Protein AF-A0A7S1WPZ8-F1 (afdb_monomer)

pLDDT: mean 77.6, std 20.25, range [29.8, 98.19]

Radius of gyration: 27.05 Å; Cα contacts (8 Å, |Δi|>4): 694; chains: 1; bounding box: 66×46×92 Å

Sequence (368 aa):
MEVKLLRGRDGRVIFMEAPSQFVDALVAITRSPLGAVVGAIADGASLGPGQAVPGKDLCESVASLREDLFASKKADALQKPVDLESIVRGEIHADIALPPPRTQQVAHQVVGKGIKLTSQGVAWNTNAVFDVGGQHDFEVTWCAPWQNGHNHMIGIALASVDVTAANLYQHCGFYMQINGHKCVLYGQDGTSNKQSGLAAQGNLLKMKLTNATTTPVLQYAFGDGPFVTATFSSPIPAGQSYGPAILFAAANQSVTIELTSAQSKKGMQKVMSSTVRFLVTNRLQVLENSSATAIQLIAERNGESLAGLRSESVQVTASAWRRLIAGALLGRDDILDFAFPAADGDAASTAGGSETSFQLTFPEERAA

Foldseek 3Di:
DKWKFKAFLVRATFWIWAFLVVLQVLLVVCLPVVVVVLVVQVVPDPDDPPDDRFLPLSLVLSLPDDCVQHVDHSVRSDDDDDDPPVVPPDDDDPQDAFDDWDWDQWDWDDDDSWIKIFGRFAAQQTKTWTDPQPDLKFKKKKFFPLQPQWKKWKFKWFPPDDNNDGNCLCATGKTWIRGRQFTAITHVVGGDRHGQPHTADDGMKMWIWPPQQHFTWIWIDHDPGDTGTGDGPDTDDHRTRMTIMMTGRGGRGMMIMHTPGPDPPDDDPDDDDPGQIWMQGQLRRTHGDDDPVVVVVCCPPVVDDPPNIDMDMDDCDPQLVVQLSVCSSVVHSRSNCRSPPDPPDPPDDPPPDDPDPPDPDDPPDPDD

Solvent-accessible surface area (backbone atoms only — not comparable to full-atom values): 20876 Å² total; per-residue (Å²): 92,73,33,35,38,35,21,44,77,87,61,46,54,58,37,34,43,30,42,40,71,55,53,44,52,51,48,51,53,47,57,32,75,64,27,54,51,43,51,51,51,53,75,67,56,90,62,60,96,87,63,79,55,42,38,46,60,34,55,52,29,61,68,66,57,66,46,91,69,39,94,61,65,59,90,65,60,77,58,76,90,74,67,78,72,74,71,74,71,79,79,83,82,84,79,74,70,74,60,82,57,51,58,35,56,50,52,75,44,84,50,94,69,25,41,34,38,31,30,67,36,51,74,33,44,15,31,39,39,31,61,64,54,85,43,55,54,46,29,36,37,38,41,36,71,39,68,76,66,48,45,37,34,44,36,37,28,52,61,81,58,70,52,80,48,62,42,45,62,79,74,44,31,42,30,38,36,38,51,29,55,48,32,26,29,34,23,53,72,71,28,64,79,39,75,50,86,52,67,60,48,75,44,35,39,35,40,36,39,38,52,21,64,70,63,34,46,48,28,39,20,39,62,89,50,73,74,43,66,60,80,65,78,51,82,56,77,46,66,53,61,49,12,55,27,40,32,31,43,41,52,73,45,57,42,33,41,30,70,47,69,72,70,82,78,87,82,68,96,79,80,79,62,68,65,56,36,29,38,28,39,26,55,60,33,60,40,86,67,62,64,62,67,53,55,50,51,45,45,70,73,69,73,50,66,78,82,55,62,43,76,47,80,46,70,60,44,73,68,29,50,53,34,37,53,50,24,33,56,68,57,39,78,49,17,48,37,72,35,55,65,64,90,84,59,93,68,76,90,76,86,69,91,64,85,73,76,82,76,82,82,72,81,80,80,80,83,127

Structure (mmCIF, N/CA/C/O backbone):
data_AF-A0A7S1WPZ8-F1
#
_entry.id   AF-A0A7S1WPZ8-F1
#
loop_
_atom_site.group_PDB
_atom_site.id
_atom_site.type_symbol
_atom_site.label_atom_id
_atom_site.label_alt_id
_atom_site.label_comp_id
_atom_site.label_asym_id
_atom_site.label_entity_id
_atom_site.label_seq_id
_atom_site.pdbx_PDB_ins_code
_atom_site.Cartn_x
_atom_site.Cartn_y
_atom_site.Cartn_z
_atom_site.occupancy
_atom_site.B_iso_or_equiv
_atom_site.auth_seq_id
_atom_site.auth_comp_id
_atom_site.auth_asym_id
_atom_site.auth_atom_id
_atom_site.pdbx_PDB_model_num
ATOM 1 N N . MET A 1 1 ? -18.415 11.637 14.514 1.00 87.25 1 MET A N 1
ATOM 2 C CA . MET A 1 1 ? -17.462 10.585 14.097 1.00 87.25 1 MET A CA 1
ATOM 3 C C . MET A 1 1 ? -18.236 9.290 14.075 1.00 87.25 1 MET A C 1
ATOM 5 O O . MET A 1 1 ? -18.901 9.007 15.062 1.00 87.25 1 MET A O 1
ATOM 9 N N . GLU A 1 2 ? -18.198 8.553 12.970 1.00 90.12 2 GLU A N 1
ATOM 10 C CA . GLU A 1 2 ? -18.985 7.328 12.818 1.00 90.12 2 GLU A CA 1
ATOM 11 C C . GLU A 1 2 ? -18.242 6.110 13.376 1.00 90.12 2 GLU A C 1
ATOM 13 O O . GLU A 1 2 ? -17.058 5.909 13.089 1.00 90.12 2 GLU A O 1
ATOM 18 N N . VAL A 1 3 ? -18.950 5.298 14.157 1.00 92.31 3 VAL A N 1
ATOM 19 C CA . VAL A 1 3 ? -18.499 4.001 14.678 1.00 92.31 3 VAL A CA 1
ATOM 20 C C . VAL A 1 3 ? -19.562 2.951 14.381 1.00 92.31 3 VAL A C 1
ATOM 22 O O . VAL A 1 3 ? -20.725 3.287 14.154 1.00 92.31 3 VAL A O 1
ATOM 25 N N . LYS A 1 4 ? -19.172 1.679 14.379 1.00 91.81 4 LYS A N 1
ATOM 26 C CA . LYS A 1 4 ? -20.075 0.563 14.103 1.00 91.81 4 LYS A CA 1
ATOM 27 C C . LYS A 1 4 ? -20.223 -0.288 15.355 1.00 91.81 4 LYS A C 1
ATOM 29 O O . LYS A 1 4 ? -19.241 -0.796 15.879 1.00 91.81 4 LYS A O 1
ATOM 34 N N . LEU A 1 5 ? -21.441 -0.427 15.852 1.00 91.75 5 LEU A N 1
ATOM 35 C CA . LEU A 1 5 ? -21.755 -1.266 17.000 1.00 91.75 5 LEU A CA 1
ATOM 36 C C . LEU A 1 5 ? -22.120 -2.669 16.517 1.00 91.75 5 LEU A C 1
ATOM 38 O O . LEU A 1 5 ? -22.766 -2.844 15.478 1.00 91.75 5 LEU A O 1
ATOM 42 N N . LEU A 1 6 ? -21.692 -3.667 17.278 1.00 89.69 6 LEU A N 1
ATOM 43 C CA . LEU A 1 6 ? -22.077 -5.064 17.133 1.00 89.69 6 LEU A CA 1
ATOM 44 C C . LEU A 1 6 ? -22.916 -5.433 18.350 1.00 89.69 6 LEU A C 1
ATOM 46 O O . LEU A 1 6 ? -22.392 -5.484 19.462 1.00 89.69 6 LEU A O 1
ATOM 50 N N . ARG A 1 7 ? -24.213 -5.658 18.138 1.00 89.25 7 ARG A N 1
ATOM 51 C CA . ARG A 1 7 ? -25.167 -6.031 19.183 1.00 89.25 7 ARG A CA 1
ATOM 52 C C . ARG A 1 7 ? -25.480 -7.519 19.158 1.00 89.25 7 ARG A C 1
ATOM 54 O O . ARG A 1 7 ? -25.623 -8.110 18.085 1.00 89.25 7 ARG A O 1
ATOM 61 N N . GLY A 1 8 ? -25.631 -8.086 20.348 1.00 87.00 8 GLY A N 1
ATOM 62 C CA . GLY A 1 8 ? -26.162 -9.423 20.563 1.00 87.00 8 GLY A CA 1
ATOM 63 C C . GLY A 1 8 ? -27.664 -9.502 20.297 1.00 87.00 8 GLY A C 1
ATOM 64 O O . GLY A 1 8 ? -28.339 -8.505 20.023 1.00 87.00 8 GLY A O 1
ATOM 65 N N . ARG A 1 9 ? -28.211 -10.716 20.397 1.00 85.62 9 ARG A N 1
ATOM 66 C CA . ARG A 1 9 ? -29.649 -10.976 20.210 1.00 85.62 9 ARG A CA 1
ATOM 67 C C . ARG A 1 9 ? -30.517 -10.302 21.277 1.00 85.62 9 ARG A C 1
ATOM 69 O O . ARG A 1 9 ? -31.672 -9.984 21.008 1.00 85.62 9 ARG A O 1
ATOM 76 N N . ASP A 1 10 ? -29.961 -10.100 22.463 1.00 86.81 10 ASP A N 1
ATOM 77 C CA . ASP A 1 10 ? -30.565 -9.388 23.591 1.00 86.81 10 ASP A CA 1
ATOM 78 C C . ASP A 1 10 ? -30.537 -7.856 23.429 1.00 86.81 10 ASP A C 1
ATOM 80 O O . ASP A 1 10 ? -31.043 -7.135 24.286 1.00 86.81 10 ASP A O 1
ATOM 84 N N . GLY A 1 11 ? -29.958 -7.356 22.332 1.00 88.50 11 GLY A N 1
ATOM 85 C CA . GLY A 1 11 ? -29.831 -5.933 22.046 1.00 88.50 11 GLY A CA 1
ATOM 86 C C . GLY A 1 11 ? -28.652 -5.258 22.746 1.00 88.50 11 GLY A C 1
ATOM 87 O O . GLY A 1 11 ? -28.450 -4.065 22.519 1.00 88.50 11 GLY A O 1
ATOM 88 N N . ARG A 1 12 ? -27.849 -5.978 23.540 1.00 90.50 12 ARG A N 1
ATOM 89 C CA . ARG A 1 12 ? -26.665 -5.408 24.199 1.00 90.50 12 ARG A CA 1
ATOM 90 C C . ARG A 1 12 ? -25.521 -5.229 23.217 1.00 90.50 12 ARG A C 1
ATOM 92 O O . ARG A 1 12 ? -25.308 -6.077 22.349 1.00 90.50 12 ARG A O 1
ATOM 99 N N . VAL A 1 13 ? -24.780 -4.132 23.334 1.00 91.25 13 VAL A N 1
ATOM 100 C CA . VAL A 1 13 ? -23.550 -3.921 22.569 1.00 91.25 13 VAL A CA 1
ATOM 101 C C . VAL A 1 13 ? -22.499 -4.890 23.090 1.00 91.25 13 VAL A C 1
ATOM 103 O O . VAL A 1 13 ? -22.195 -4.908 24.274 1.00 91.25 13 VAL A O 1
ATOM 106 N N . ILE A 1 14 ? -21.921 -5.693 22.205 1.00 88.88 14 ILE A N 1
ATOM 107 C CA . ILE A 1 14 ? -20.814 -6.592 22.539 1.00 88.88 14 ILE A CA 1
ATOM 108 C C . ILE A 1 14 ? -19.486 -5.883 22.255 1.00 88.88 14 ILE A C 1
ATOM 110 O O . ILE A 1 14 ? -18.587 -5.860 23.095 1.00 88.88 14 ILE A O 1
ATOM 114 N N . PHE A 1 15 ? -19.385 -5.255 21.077 1.00 89.56 15 PHE A N 1
ATOM 115 C CA . PHE A 1 15 ? -18.209 -4.500 20.651 1.00 89.56 15 PHE A CA 1
ATOM 116 C C . PHE A 1 15 ? -18.594 -3.262 19.850 1.00 89.56 15 PHE A C 1
ATOM 118 O O . PHE A 1 15 ? -19.629 -3.216 19.183 1.00 89.56 15 PHE A O 1
ATOM 125 N N . MET A 1 16 ? -17.694 -2.287 19.856 1.00 92.69 16 MET A N 1
ATOM 126 C CA . MET A 1 16 ? -17.717 -1.138 18.967 1.00 92.69 16 MET A CA 1
ATOM 127 C C . MET A 1 16 ? -16.479 -1.163 18.073 1.00 92.69 16 MET A C 1
ATOM 129 O O . MET A 1 16 ? -15.353 -1.095 18.547 1.00 92.69 16 MET A O 1
ATOM 133 N N . GLU A 1 17 ? -16.685 -1.230 16.768 1.00 91.06 17 GLU A N 1
ATOM 134 C CA . GLU A 1 17 ? -15.645 -1.045 15.770 1.00 91.06 17 GLU A CA 1
ATOM 135 C C . GLU A 1 17 ? -15.457 0.457 15.504 1.00 91.06 17 GLU A C 1
ATOM 137 O O . GLU A 1 17 ? -16.365 1.157 15.039 1.00 91.06 17 GLU A O 1
ATOM 142 N N . ALA A 1 18 ? -14.268 0.967 15.814 1.00 91.81 18 ALA A N 1
ATOM 143 C CA . ALA A 1 18 ? -13.960 2.389 15.817 1.00 91.81 18 ALA A CA 1
ATOM 144 C C . ALA A 1 18 ? -12.763 2.721 14.905 1.00 91.81 18 ALA A C 1
ATOM 146 O O . ALA A 1 18 ? -11.847 1.912 14.766 1.00 91.81 18 ALA A O 1
ATOM 147 N N . PRO A 1 19 ? -12.748 3.892 14.242 1.00 89.12 19 PRO A N 1
ATOM 148 C CA . PRO A 1 19 ? -11.589 4.341 13.471 1.00 89.12 19 PRO A CA 1
ATOM 149 C C . PRO A 1 19 ? -10.444 4.793 14.392 1.00 89.12 19 PRO A C 1
ATOM 151 O O . PRO A 1 19 ? -10.681 5.136 15.549 1.00 89.12 19 PRO A O 1
ATOM 154 N N . SER A 1 20 ? -9.222 4.904 13.862 1.00 84.25 20 SER A N 1
ATOM 155 C CA . SER A 1 20 ? -8.058 5.430 14.603 1.00 84.25 20 SER A CA 1
ATOM 156 C C . SER A 1 20 ? -8.313 6.782 15.276 1.00 84.25 20 SER A C 1
ATOM 158 O O . SER A 1 20 ? -7.911 6.981 16.414 1.00 84.25 20 SER A O 1
ATOM 160 N N . GLN A 1 21 ? -9.086 7.667 14.638 1.00 85.44 21 GLN A N 1
ATOM 161 C CA . GLN A 1 21 ? -9.485 8.968 15.195 1.00 85.44 21 GLN A CA 1
ATOM 162 C C . GLN A 1 21 ? -10.215 8.854 16.543 1.00 85.44 21 GLN A C 1
ATOM 164 O O . GLN A 1 21 ? -10.096 9.742 17.384 1.00 85.44 21 GLN A O 1
ATOM 169 N N . PHE A 1 22 ? -10.979 7.776 16.754 1.00 90.88 22 PHE A N 1
ATOM 170 C CA . PHE A 1 22 ? -11.635 7.522 18.035 1.00 90.88 22 PHE A CA 1
ATOM 171 C C . PHE A 1 22 ? -10.601 7.185 19.103 1.00 90.88 22 PHE A C 1
ATOM 173 O O . PHE A 1 22 ? -10.658 7.724 20.205 1.00 90.88 22 PHE A O 1
ATOM 180 N N . VAL A 1 23 ? -9.648 6.317 18.766 1.00 88.69 23 VAL A N 1
ATOM 181 C CA . VAL A 1 23 ? -8.577 5.905 19.677 1.00 88.69 23 VAL A CA 1
ATOM 182 C C . VAL A 1 23 ? -7.677 7.087 20.010 1.00 88.69 23 VAL A C 1
ATOM 184 O O . VAL A 1 23 ? -7.410 7.309 21.181 1.00 88.69 23 VAL A O 1
ATOM 187 N N . ASP A 1 24 ? -7.306 7.910 19.028 1.00 82.19 24 ASP A N 1
ATOM 188 C CA . ASP A 1 24 ? -6.551 9.146 19.255 1.00 82.19 24 ASP A CA 1
ATOM 189 C C . ASP A 1 24 ? -7.289 10.102 20.205 1.00 82.19 24 ASP A C 1
ATOM 191 O O . ASP A 1 24 ? -6.684 10.661 21.118 1.00 82.19 24 ASP A O 1
ATOM 195 N N . ALA A 1 25 ? -8.608 10.263 20.045 1.00 84.38 25 ALA A N 1
ATOM 196 C CA . ALA A 1 25 ? -9.410 11.080 20.954 1.00 84.38 25 ALA A CA 1
ATOM 197 C C . ALA A 1 25 ? -9.455 10.489 22.374 1.00 84.38 25 ALA A C 1
ATOM 199 O O . ALA A 1 25 ? -9.323 11.226 23.351 1.00 84.38 25 ALA A O 1
ATOM 200 N N . LEU A 1 26 ? -9.599 9.167 22.497 1.00 85.38 26 LEU A N 1
ATOM 201 C CA . LEU A 1 26 ? -9.582 8.469 23.780 1.00 85.38 26 LEU A CA 1
ATOM 202 C C . LEU A 1 26 ? -8.220 8.624 24.474 1.00 85.38 26 LEU A C 1
ATOM 204 O O . LEU A 1 26 ? -8.163 9.004 25.641 1.00 85.38 26 LEU A O 1
ATOM 208 N N . VAL A 1 27 ? -7.135 8.429 23.722 1.00 81.25 27 VAL A N 1
ATOM 209 C CA . VAL A 1 27 ? -5.751 8.647 24.149 1.00 81.25 27 VAL A CA 1
ATOM 210 C C . VAL A 1 27 ? -5.567 10.087 24.626 1.00 81.25 27 VAL A C 1
ATOM 212 O O . VAL A 1 27 ? -5.073 10.304 25.730 1.00 81.25 27 VAL A O 1
ATOM 215 N N . ALA A 1 28 ? -6.008 11.080 23.853 1.00 78.88 28 ALA A N 1
ATOM 216 C CA . ALA A 1 28 ? -5.917 12.489 24.228 1.00 78.88 28 ALA A CA 1
ATOM 217 C C . ALA A 1 28 ? -6.673 12.798 25.532 1.00 78.88 28 ALA A C 1
ATOM 219 O O . ALA A 1 28 ? -6.163 13.529 26.380 1.00 78.88 28 ALA A O 1
ATOM 220 N N . ILE A 1 29 ? -7.852 12.201 25.737 1.00 76.94 29 ILE A N 1
ATOM 221 C CA . ILE A 1 29 ? -8.612 12.337 26.988 1.00 76.94 29 ILE A CA 1
ATOM 222 C C . ILE A 1 29 ? -7.856 11.694 28.157 1.00 76.94 29 ILE A C 1
ATOM 224 O O . ILE A 1 29 ? -7.752 12.309 29.216 1.00 76.94 29 ILE A O 1
ATOM 228 N N . THR A 1 30 ? -7.273 10.507 27.970 1.00 70.56 30 THR A N 1
ATOM 229 C CA . THR A 1 30 ? -6.441 9.856 29.001 1.00 70.56 30 THR A CA 1
ATOM 230 C C . THR A 1 30 ? -5.111 10.573 29.258 1.00 70.56 30 THR A C 1
ATOM 232 O O . THR A 1 30 ? -4.530 10.407 30.322 1.00 70.56 30 THR A O 1
ATOM 235 N N . ARG A 1 31 ? -4.637 11.405 28.323 1.00 67.56 31 ARG A N 1
ATOM 236 C CA . ARG A 1 31 ? -3.442 12.256 28.485 1.00 67.56 31 ARG A CA 1
ATOM 237 C C . ARG A 1 31 ? -3.738 13.618 29.106 1.00 67.56 31 ARG A C 1
ATOM 239 O O . ARG A 1 31 ? -2.823 14.305 29.547 1.00 67.56 31 ARG A O 1
ATOM 246 N N . SER A 1 32 ? -5.001 14.035 29.116 1.00 68.19 32 SER A N 1
ATOM 247 C CA . SER A 1 32 ? -5.447 15.264 29.774 1.00 68.19 32 SER A CA 1
ATOM 248 C C . SER A 1 32 ? -5.134 15.208 31.279 1.00 68.19 32 SER A C 1
ATOM 250 O O . SER A 1 32 ? -5.068 14.108 31.832 1.00 68.19 32 SER A O 1
ATOM 252 N N . PRO A 1 33 ? -5.015 16.347 31.993 1.00 64.19 33 PRO A N 1
ATOM 253 C CA . PRO A 1 33 ? -4.866 16.376 33.454 1.00 64.19 33 PRO A CA 1
ATOM 254 C C . PRO A 1 33 ? -5.838 15.457 34.212 1.00 64.19 33 PRO A C 1
ATOM 256 O O . PRO A 1 33 ? -5.500 14.940 35.271 1.00 64.19 33 PRO A O 1
ATOM 259 N N . LEU A 1 34 ? -7.019 15.191 33.643 1.00 62.78 34 LEU A N 1
ATOM 260 C CA . LEU A 1 34 ? -7.977 14.223 34.172 1.00 62.78 34 LEU A CA 1
ATOM 261 C C . LEU A 1 34 ? -7.417 12.791 34.234 1.00 62.78 34 LEU A C 1
ATOM 263 O O . LEU A 1 34 ? -7.607 12.113 35.236 1.00 62.78 34 LEU A O 1
ATOM 267 N N . GLY A 1 35 ? -6.705 12.328 33.207 1.00 59.78 35 GLY A N 1
ATOM 268 C CA . GLY A 1 35 ? -6.083 11.005 33.215 1.00 59.78 35 GLY A CA 1
ATOM 269 C C . GLY A 1 35 ? -4.911 10.904 34.189 1.00 59.78 35 GLY A C 1
ATOM 270 O O . GLY A 1 35 ? -4.748 9.871 34.831 1.00 59.78 35 GLY A O 1
ATOM 271 N N . ALA A 1 36 ? -4.175 12.000 34.407 1.00 62.47 36 ALA A N 1
ATOM 272 C CA . ALA A 1 36 ? -3.171 12.073 35.470 1.00 62.47 36 ALA A CA 1
ATOM 273 C C . ALA A 1 36 ? -3.807 11.967 36.869 1.00 62.47 36 ALA A C 1
ATOM 275 O O . ALA A 1 36 ? -3.267 11.286 37.737 1.00 62.47 36 ALA A O 1
ATOM 276 N N . VAL A 1 37 ? -4.977 12.583 37.081 1.00 61.59 37 VAL A N 1
ATOM 277 C CA . VAL A 1 37 ? -5.753 12.443 38.326 1.00 61.59 37 VAL A CA 1
ATOM 278 C C . VAL A 1 37 ? -6.258 11.010 38.502 1.00 61.59 37 VAL A C 1
ATOM 280 O O . VAL A 1 37 ? -6.131 10.451 39.585 1.00 61.59 37 VAL A O 1
ATOM 283 N N . VAL A 1 38 ? -6.770 10.381 37.444 1.00 63.94 38 VAL A N 1
ATOM 284 C CA . VAL A 1 38 ? -7.245 8.986 37.482 1.00 63.94 38 VAL A CA 1
ATOM 285 C C . VAL A 1 38 ? -6.096 8.012 37.742 1.00 63.94 38 VAL A C 1
ATOM 287 O O . VAL A 1 38 ? -6.240 7.117 38.569 1.00 63.94 38 VAL A O 1
ATOM 290 N N . GLY A 1 39 ? -4.936 8.219 37.114 1.00 60.28 39 GLY A N 1
ATOM 291 C CA . GLY A 1 39 ? -3.719 7.450 37.381 1.00 60.28 39 GLY A CA 1
ATOM 292 C C . GLY A 1 39 ? -3.212 7.633 38.814 1.00 60.28 39 GLY A C 1
ATOM 293 O O . GLY A 1 39 ? -2.898 6.660 39.487 1.00 60.28 39 GLY A O 1
ATOM 294 N N . ALA A 1 40 ? -3.225 8.860 39.338 1.00 60.25 40 ALA A N 1
ATOM 295 C CA . ALA A 1 40 ? -2.844 9.119 40.726 1.00 60.25 40 ALA A CA 1
ATOM 296 C C . ALA A 1 40 ? -3.814 8.480 41.740 1.00 60.25 40 ALA A C 1
ATOM 298 O O . ALA A 1 40 ? -3.378 7.979 42.776 1.00 60.25 40 ALA A O 1
ATOM 299 N N . ILE A 1 41 ? -5.120 8.463 41.443 1.00 62.09 41 ILE A N 1
ATOM 300 C CA . ILE A 1 41 ? -6.128 7.755 42.249 1.00 62.09 41 ILE A CA 1
ATOM 301 C C . ILE A 1 41 ? -5.892 6.240 42.183 1.00 62.09 41 ILE A C 1
ATOM 303 O O . ILE A 1 41 ? -6.008 5.563 43.203 1.00 62.09 41 ILE A O 1
ATOM 307 N N . ALA A 1 42 ? -5.516 5.716 41.015 1.00 61.00 42 ALA A N 1
ATOM 308 C CA . ALA A 1 42 ? -5.192 4.308 40.825 1.00 61.00 42 ALA A CA 1
ATOM 309 C C . ALA A 1 42 ? -3.972 3.852 41.634 1.00 61.00 42 ALA A C 1
ATOM 311 O O . ALA A 1 42 ? -4.018 2.788 42.250 1.00 61.00 42 ALA A O 1
ATOM 312 N N . ASP A 1 43 ? -2.917 4.666 41.660 1.00 61.91 43 ASP A N 1
ATOM 313 C CA . ASP A 1 43 ? -1.666 4.354 42.355 1.00 61.91 43 ASP A CA 1
ATOM 314 C C . ASP A 1 43 ? -1.756 4.570 43.877 1.00 61.91 43 ASP A C 1
ATOM 316 O O . ASP A 1 43 ? -1.050 3.916 44.645 1.00 61.91 43 ASP A O 1
ATOM 320 N N . GLY A 1 44 ? -2.608 5.498 44.329 1.00 56.09 44 GLY A N 1
ATOM 321 C CA . GLY A 1 44 ? -2.741 5.872 45.741 1.00 56.09 44 GLY A CA 1
ATOM 322 C C . GLY A 1 44 ? -3.803 5.101 46.530 1.00 56.09 44 GLY A C 1
ATOM 323 O O . GLY A 1 44 ? -3.798 5.147 47.763 1.00 56.09 44 GLY A O 1
ATOM 324 N N . ALA A 1 45 ? -4.729 4.407 45.866 1.00 56.09 45 ALA A N 1
ATOM 325 C CA . ALA A 1 45 ? -5.817 3.722 46.550 1.00 56.09 45 ALA A CA 1
ATOM 326 C C . ALA A 1 45 ? -5.355 2.365 47.112 1.00 56.09 45 ALA A C 1
ATOM 328 O O . ALA A 1 45 ? -5.115 1.405 46.381 1.00 56.09 45 ALA A O 1
ATOM 329 N N . SER A 1 46 ? -5.288 2.262 48.441 1.00 50.56 46 SER A N 1
ATOM 330 C CA . SER A 1 46 ? -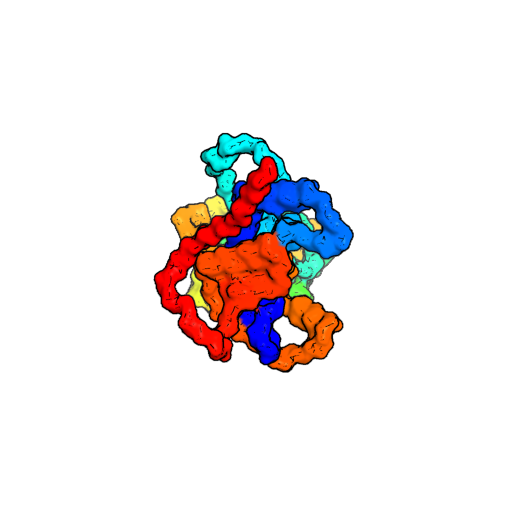5.177 0.987 49.164 1.00 50.56 46 SER A CA 1
ATOM 331 C C . SER A 1 46 ? -6.530 0.271 49.122 1.00 50.56 46 SER A C 1
ATOM 333 O O . SER A 1 46 ? -7.281 0.228 50.092 1.00 50.56 46 SER A O 1
ATOM 335 N N . LEU A 1 47 ? -6.881 -0.231 47.941 1.00 57.91 47 LEU A N 1
ATOM 336 C CA . LEU A 1 47 ? -8.119 -0.965 47.723 1.00 57.91 47 LEU A CA 1
ATOM 337 C C . LEU A 1 47 ? -8.012 -2.369 48.316 1.00 57.91 47 LEU A C 1
ATOM 339 O O . LEU A 1 47 ? -6.976 -3.032 48.227 1.00 57.91 47 LEU A O 1
ATOM 343 N N . GLY A 1 48 ? -9.108 -2.825 48.922 1.00 63.59 48 GLY A N 1
ATOM 344 C CA . GLY A 1 48 ? -9.212 -4.194 49.410 1.00 63.59 48 GLY A CA 1
ATOM 345 C C . GLY A 1 48 ? -9.105 -5.210 48.262 1.00 63.59 48 GLY A C 1
ATOM 346 O O . GLY A 1 48 ? -9.374 -4.876 47.103 1.00 63.59 48 GLY A O 1
ATOM 347 N N . PRO A 1 49 ? -8.735 -6.469 48.555 1.00 57.53 49 PRO A N 1
ATOM 348 C CA . PRO A 1 49 ? -8.661 -7.518 47.544 1.00 57.53 49 PRO A CA 1
ATOM 349 C C . PRO A 1 49 ? -10.004 -7.654 46.810 1.00 57.53 49 PRO A C 1
ATOM 351 O O . PRO A 1 49 ? -11.029 -7.944 47.422 1.00 57.53 49 PRO A O 1
ATOM 354 N N . GLY A 1 50 ? -9.985 -7.431 45.492 1.00 67.00 50 GLY A N 1
ATOM 355 C CA . GLY A 1 50 ? -11.151 -7.560 44.610 1.00 67.00 50 GLY A CA 1
ATOM 356 C C . GLY A 1 50 ? -11.846 -6.252 44.217 1.00 67.00 50 GLY A C 1
ATOM 357 O O . GLY A 1 50 ? -12.756 -6.296 43.392 1.00 67.00 50 GLY A O 1
ATOM 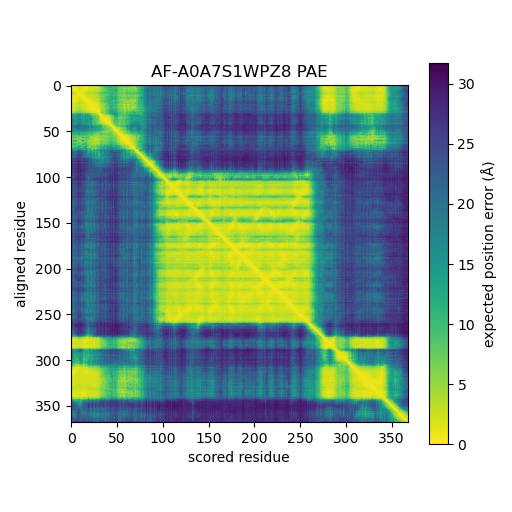358 N N . GLN A 1 51 ? -11.431 -5.092 44.736 1.00 63.31 51 GLN A N 1
ATOM 359 C CA . GLN A 1 51 ? -11.948 -3.809 44.250 1.00 63.31 51 GLN A CA 1
ATOM 360 C C . GLN A 1 51 ? -11.215 -3.367 42.977 1.00 63.31 51 GLN A C 1
ATOM 362 O O . GLN A 1 51 ? -10.002 -3.154 42.976 1.00 63.31 51 GLN A O 1
ATOM 367 N N . ALA A 1 52 ? -11.968 -3.229 41.884 1.00 63.28 52 ALA A N 1
ATOM 368 C CA . ALA A 1 52 ? -11.461 -2.675 40.637 1.00 63.28 52 ALA A CA 1
ATOM 369 C C . ALA A 1 52 ? -11.224 -1.169 40.799 1.00 63.28 52 ALA A C 1
ATOM 371 O O . ALA A 1 52 ? -12.107 -0.428 41.232 1.00 63.28 52 ALA A O 1
ATOM 372 N N . VAL A 1 53 ? -10.026 -0.721 40.436 1.00 67.50 53 VAL A N 1
ATOM 373 C CA . VAL A 1 53 ? -9.706 0.702 40.349 1.00 67.50 53 VAL A CA 1
ATOM 374 C C . VAL A 1 53 ? -10.478 1.297 39.166 1.00 67.50 53 VAL A C 1
ATOM 376 O O . VAL A 1 53 ? -10.281 0.838 38.034 1.00 67.50 53 VAL A O 1
ATOM 379 N N . PRO A 1 54 ? -11.313 2.326 39.370 1.00 66.88 54 PRO A N 1
ATOM 380 C CA . PRO A 1 54 ? -12.044 2.927 38.266 1.00 66.88 54 PRO A CA 1
ATOM 381 C C . PRO A 1 54 ? -11.097 3.552 37.229 1.00 66.88 54 PRO A C 1
ATOM 383 O O . PRO A 1 54 ? -10.129 4.221 37.579 1.00 66.88 54 PRO A O 1
ATOM 386 N N . GLY A 1 55 ? -11.358 3.319 35.940 1.00 65.75 55 GLY A N 1
ATOM 387 C CA . GLY A 1 55 ? -10.540 3.832 34.831 1.00 65.75 55 GLY A CA 1
ATOM 388 C C . GLY A 1 55 ? -9.201 3.118 34.579 1.00 65.75 55 GLY A C 1
ATOM 389 O O . GLY A 1 55 ? -8.576 3.389 33.554 1.00 65.75 55 GLY A O 1
ATOM 390 N N . LYS A 1 56 ? -8.774 2.177 35.432 1.00 73.56 56 LYS A N 1
ATOM 391 C CA . LYS A 1 56 ? -7.508 1.441 35.255 1.00 73.56 56 LYS A CA 1
ATOM 392 C C . LYS A 1 56 ? -7.466 0.644 33.950 1.00 73.56 56 LYS A C 1
ATOM 394 O O . LYS A 1 56 ? -6.524 0.805 33.182 1.00 73.56 56 LYS A O 1
ATOM 399 N N . ASP A 1 57 ? -8.514 -0.130 33.665 1.00 74.50 57 ASP A N 1
ATOM 400 C CA . ASP A 1 57 ? -8.606 -0.953 32.449 1.00 74.50 57 ASP A CA 1
ATOM 401 C C . ASP A 1 57 ? -8.499 -0.103 31.170 1.00 74.50 57 ASP A C 1
ATOM 403 O O . ASP A 1 57 ? -7.889 -0.525 30.187 1.00 74.50 57 ASP A O 1
ATOM 407 N N . LEU A 1 58 ? -9.051 1.117 31.194 1.00 76.44 58 LEU A N 1
ATOM 408 C CA . LEU A 1 58 ? -8.954 2.075 30.095 1.00 76.44 58 LEU A CA 1
ATOM 409 C C . LEU A 1 58 ? -7.510 2.565 29.915 1.00 76.44 58 LEU A C 1
ATOM 411 O O . LEU A 1 58 ? -6.969 2.495 28.811 1.00 76.44 58 LEU A O 1
ATOM 415 N N . CYS A 1 59 ? -6.885 3.046 30.991 1.00 72.88 59 CYS A N 1
ATOM 416 C CA . CYS A 1 59 ? -5.518 3.564 30.947 1.00 72.88 59 CYS A CA 1
ATOM 417 C C . CYS A 1 59 ? -4.510 2.479 30.540 1.00 72.88 59 CYS A C 1
ATOM 419 O O . CYS A 1 59 ? -3.667 2.724 29.678 1.00 72.88 59 CYS A O 1
ATOM 421 N N . GLU A 1 60 ? -4.618 1.271 31.100 1.00 76.06 60 GLU A N 1
ATOM 422 C CA . GLU A 1 60 ? -3.754 0.134 30.759 1.00 76.06 60 GLU A CA 1
ATOM 423 C C . GLU A 1 60 ? -3.955 -0.318 29.313 1.00 76.06 60 GLU A C 1
ATOM 425 O O . GLU A 1 60 ? -2.980 -0.542 28.591 1.00 76.06 60 GLU A O 1
ATOM 430 N N . SER A 1 61 ? -5.208 -0.401 28.856 1.00 75.38 61 SER A N 1
ATOM 431 C CA . SER A 1 61 ? -5.505 -0.782 27.479 1.00 75.38 61 SER A CA 1
ATOM 432 C C . SER A 1 61 ? -4.906 0.213 26.489 1.00 75.38 61 SER A C 1
ATOM 434 O O . SER A 1 61 ? -4.191 -0.205 25.579 1.00 75.38 61 SER A O 1
ATOM 436 N N . VAL A 1 62 ? -5.101 1.516 26.704 1.00 74.06 62 VAL A N 1
ATOM 437 C CA . VAL A 1 62 ? -4.516 2.565 25.860 1.00 74.06 62 VAL A CA 1
ATOM 438 C C . VAL A 1 62 ? -2.985 2.539 25.912 1.00 74.06 62 VAL A C 1
ATOM 440 O O . VAL A 1 62 ? -2.332 2.646 24.873 1.00 74.06 62 VAL A O 1
ATOM 443 N N . ALA A 1 63 ? -2.397 2.338 27.094 1.00 71.69 63 ALA A N 1
ATOM 444 C CA . ALA A 1 63 ? -0.951 2.229 27.252 1.00 71.69 63 ALA A CA 1
ATOM 445 C C . ALA A 1 63 ? -0.374 0.978 26.572 1.00 71.69 63 ALA A C 1
ATOM 447 O O . ALA A 1 63 ? 0.803 0.961 26.225 1.00 71.69 63 ALA A O 1
ATOM 448 N N . SER A 1 64 ? -1.161 -0.078 26.359 1.00 74.31 64 SER A N 1
ATOM 449 C CA . SER A 1 64 ? -0.688 -1.319 25.735 1.00 74.31 64 SER A CA 1
ATOM 450 C C . SER A 1 64 ? -0.600 -1.263 24.203 1.00 74.31 64 SER A C 1
ATOM 452 O O . SER A 1 64 ? 0.174 -2.034 23.636 1.00 74.31 64 SER A O 1
ATOM 454 N N . LEU A 1 65 ? -1.282 -0.314 23.550 1.00 71.25 65 LEU A N 1
ATOM 455 C CA . LEU A 1 65 ? -1.335 -0.194 22.087 1.00 71.25 65 LEU A CA 1
ATOM 456 C C . LEU A 1 65 ? 0.042 0.104 21.454 1.00 71.25 65 LEU A C 1
ATOM 458 O O . LEU A 1 65 ? 0.933 0.689 22.083 1.00 71.25 65 LEU A O 1
ATOM 462 N N . ARG A 1 66 ? 0.227 -0.304 20.197 1.00 67.44 66 ARG A N 1
ATOM 463 C CA . ARG A 1 66 ? 1.416 -0.059 19.376 1.00 67.44 66 ARG A CA 1
ATOM 464 C C . ARG A 1 66 ? 1.366 1.324 18.729 1.00 67.44 66 ARG A C 1
ATOM 466 O O . ARG A 1 66 ? 0.406 1.675 18.048 1.00 67.44 66 ARG A O 1
ATOM 473 N N . GLU A 1 67 ? 2.431 2.095 18.941 1.00 64.88 67 GLU A N 1
ATOM 474 C CA . GLU A 1 67 ? 2.532 3.514 18.561 1.00 64.88 67 GLU A CA 1
ATOM 475 C C . GLU A 1 67 ? 2.348 3.794 17.070 1.00 64.88 67 GLU A C 1
ATOM 477 O O . GLU A 1 67 ? 1.954 4.890 16.700 1.00 64.88 67 GLU A O 1
ATOM 482 N N . ASP A 1 68 ? 2.655 2.831 16.208 1.00 59.50 68 ASP A N 1
ATOM 483 C CA . ASP A 1 68 ? 2.604 2.967 14.754 1.00 59.50 68 ASP A CA 1
ATOM 484 C C . ASP A 1 68 ? 1.175 2.946 14.186 1.00 59.50 68 ASP A C 1
ATOM 486 O O . ASP A 1 68 ? 0.973 3.277 13.018 1.00 59.50 68 ASP A O 1
ATOM 490 N N . LEU A 1 69 ? 0.171 2.587 14.995 1.00 53.72 69 LEU A N 1
ATOM 491 C CA . LEU A 1 69 ? -1.215 2.421 14.540 1.00 53.72 69 LEU A CA 1
ATOM 492 C C . LEU A 1 69 ? -2.125 3.621 14.819 1.00 53.72 69 LEU A C 1
ATOM 494 O O . LEU A 1 69 ? -3.260 3.665 14.336 1.00 53.72 69 LEU A O 1
ATOM 498 N N . PHE A 1 70 ? -1.652 4.587 15.597 1.00 64.19 70 PHE A N 1
ATOM 499 C CA . PHE A 1 70 ? -2.394 5.786 15.965 1.00 64.19 70 PHE A CA 1
ATOM 500 C C . PHE A 1 70 ? -1.431 6.972 16.038 1.00 64.19 70 PHE A C 1
ATOM 502 O O . PHE A 1 70 ? -0.229 6.803 16.203 1.00 64.19 70 PHE A O 1
ATOM 509 N N . ALA A 1 71 ? -1.920 8.196 15.856 1.00 57.81 71 ALA A N 1
ATOM 510 C CA . ALA A 1 71 ? -1.040 9.346 15.627 1.00 57.81 71 ALA A CA 1
ATOM 511 C C . ALA A 1 71 ? -0.235 9.774 16.875 1.00 57.81 71 ALA A C 1
ATOM 513 O O . ALA A 1 71 ? 0.627 10.651 16.795 1.00 57.81 71 ALA A O 1
ATOM 514 N N . SER A 1 72 ? -0.516 9.179 18.036 1.00 55.47 72 SER A N 1
ATOM 515 C CA . SER A 1 72 ? -0.064 9.653 19.343 1.00 55.47 72 SER A CA 1
ATOM 516 C C . SER A 1 72 ? 1.015 8.733 19.950 1.00 55.47 72 SER A C 1
ATOM 518 O O . SER A 1 72 ? 0.695 7.673 20.470 1.00 55.47 72 SER A O 1
ATOM 520 N N . LYS A 1 73 ? 2.293 9.141 20.003 1.00 56.34 73 LYS A N 1
ATOM 521 C CA . LYS A 1 73 ? 3.398 8.346 20.612 1.00 56.34 73 LYS A CA 1
ATOM 522 C C . LYS A 1 73 ? 3.091 7.916 22.058 1.00 56.34 73 LYS A C 1
ATOM 524 O O . LYS A 1 73 ? 2.655 8.752 22.847 1.00 56.34 73 LYS A O 1
ATOM 529 N N . LYS A 1 74 ? 3.292 6.644 22.422 1.00 51.78 74 LYS A N 1
ATOM 530 C CA . LYS A 1 74 ? 3.016 6.026 23.743 1.00 51.78 74 LYS A CA 1
ATOM 531 C C . LYS A 1 74 ? 4.030 6.441 24.809 1.00 51.78 74 LYS A C 1
ATOM 533 O O . LYS A 1 74 ? 3.649 6.507 25.975 1.00 51.78 74 LYS A O 1
ATOM 538 N N . ALA A 1 75 ? 5.250 6.820 24.420 1.00 48.50 75 ALA A N 1
ATOM 539 C CA . ALA A 1 75 ? 6.287 7.356 25.315 1.00 48.50 75 ALA A CA 1
ATOM 540 C C . ALA A 1 75 ? 5.869 8.596 26.148 1.00 48.50 75 ALA A C 1
ATOM 542 O O . ALA A 1 75 ? 6.512 8.899 27.154 1.00 48.50 75 ALA A O 1
ATOM 543 N N . ASP A 1 76 ? 4.764 9.261 25.785 1.00 47.88 76 ASP A N 1
ATOM 544 C CA . ASP A 1 76 ? 4.230 10.446 26.474 1.00 47.88 76 ASP A CA 1
ATOM 545 C C . ASP A 1 76 ? 2.926 10.174 27.248 1.00 47.88 76 ASP A C 1
ATOM 547 O O . ASP A 1 76 ? 2.408 11.059 27.924 1.00 47.88 76 ASP A O 1
ATOM 551 N N . ALA A 1 77 ? 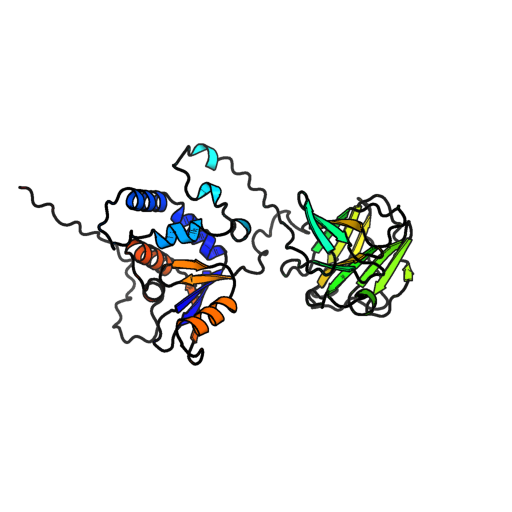2.359 8.964 27.161 1.00 45.25 77 ALA A N 1
ATOM 552 C CA . ALA A 1 77 ? 1.047 8.655 27.739 1.00 45.25 77 ALA A CA 1
ATOM 553 C C . ALA A 1 77 ? 1.046 8.584 29.279 1.00 45.25 77 ALA A C 1
ATOM 555 O O . ALA A 1 77 ? -0.020 8.636 29.885 1.00 45.25 77 ALA A O 1
ATOM 556 N N . LEU A 1 78 ? 2.225 8.457 29.898 1.00 47.12 78 LEU A N 1
ATOM 557 C CA . LEU A 1 78 ? 2.394 8.241 31.340 1.00 47.12 78 LEU A CA 1
ATOM 558 C C . LEU A 1 78 ? 3.546 9.062 31.952 1.00 47.12 78 LEU A C 1
ATOM 560 O O . LEU A 1 78 ? 4.027 8.732 33.037 1.00 47.12 78 LEU A O 1
ATOM 564 N N . GLN A 1 79 ? 4.024 10.125 31.293 1.00 41.47 79 GLN A N 1
ATOM 565 C CA . GLN A 1 79 ? 5.035 10.975 31.927 1.00 41.47 79 GLN A CA 1
ATOM 566 C C . GLN A 1 79 ? 4.416 11.774 33.080 1.00 41.47 79 GLN A C 1
ATOM 568 O O . GLN A 1 79 ? 3.424 12.485 32.913 1.00 41.47 79 GLN A O 1
ATOM 573 N N . LYS A 1 80 ? 5.042 11.680 34.261 1.00 41.06 80 LYS A N 1
ATOM 574 C CA . LYS A 1 80 ? 4.855 12.647 35.353 1.00 41.06 80 LYS A CA 1
ATOM 575 C C . LYS A 1 80 ? 5.104 14.042 34.761 1.00 41.06 80 LYS A C 1
ATOM 577 O O . LYS A 1 80 ? 6.099 14.188 34.055 1.00 41.06 80 LYS A O 1
ATOM 582 N N . PRO A 1 81 ? 4.241 15.044 34.996 1.00 35.75 81 PRO A N 1
ATOM 583 C CA . PRO A 1 81 ? 4.304 16.298 34.259 1.00 35.75 81 PRO A CA 1
ATOM 584 C C . PRO A 1 81 ? 5.649 16.986 34.503 1.00 35.75 81 PRO A C 1
ATOM 586 O O . PRO A 1 81 ? 5.935 17.427 35.616 1.00 35.75 81 PRO A O 1
ATOM 589 N N . VAL A 1 82 ? 6.467 17.068 33.454 1.00 40.47 82 VAL A N 1
ATOM 590 C CA . VAL A 1 82 ? 7.657 17.913 33.412 1.00 40.47 82 VAL A CA 1
ATOM 591 C C . VAL A 1 82 ? 7.450 18.923 32.290 1.00 40.47 82 VAL A C 1
ATOM 593 O O . VAL A 1 82 ? 7.545 18.602 31.114 1.00 40.47 82 VAL A O 1
ATOM 596 N N . ASP A 1 83 ? 7.147 20.140 32.729 1.00 41.50 83 ASP A N 1
ATOM 597 C CA . ASP A 1 83 ? 7.345 21.411 32.035 1.00 41.50 83 ASP A CA 1
ATOM 598 C C . ASP A 1 83 ? 6.529 21.697 30.747 1.00 41.50 83 ASP A C 1
ATOM 600 O O . ASP A 1 83 ? 6.757 21.150 29.663 1.00 41.50 83 ASP A O 1
ATOM 604 N N . LEU A 1 84 ? 5.590 22.647 30.883 1.00 38.91 84 LEU A N 1
ATOM 605 C CA . LEU A 1 84 ? 4.653 23.122 29.854 1.00 38.91 84 LEU A CA 1
ATOM 606 C C . LEU A 1 84 ? 5.335 23.795 28.647 1.00 38.91 84 LEU A C 1
ATOM 608 O O . LEU A 1 84 ? 4.703 23.925 27.596 1.00 38.91 84 LEU A O 1
ATOM 612 N N . GLU A 1 85 ? 6.594 24.225 28.754 1.00 41.00 85 GLU A N 1
ATOM 613 C CA . GLU A 1 85 ? 7.268 24.949 27.666 1.00 41.00 85 GLU A CA 1
ATOM 614 C C . GLU A 1 85 ? 7.629 24.068 26.458 1.00 41.00 85 GLU A C 1
ATOM 616 O O . GLU A 1 85 ? 7.738 24.563 25.331 1.00 41.00 85 GLU A O 1
ATOM 621 N N . SER A 1 86 ? 7.748 22.752 26.653 1.00 39.12 86 SER A N 1
ATOM 622 C CA . SER A 1 86 ? 8.062 21.795 25.580 1.00 39.12 86 SER A CA 1
ATOM 623 C C . SER A 1 86 ? 6.930 21.647 24.549 1.00 39.12 86 SER A C 1
ATOM 625 O O . SER A 1 86 ? 7.185 21.360 23.379 1.00 39.12 86 SER A O 1
ATOM 627 N N . ILE A 1 87 ? 5.687 21.933 24.953 1.00 40.41 87 ILE A N 1
ATOM 628 C CA . ILE A 1 87 ? 4.471 21.818 24.130 1.00 40.41 87 ILE A CA 1
ATOM 629 C C . ILE A 1 87 ? 4.346 22.984 23.131 1.00 40.41 87 ILE A C 1
ATOM 631 O O . ILE A 1 87 ? 3.733 22.847 22.073 1.00 40.41 87 ILE A O 1
ATOM 635 N N . VAL A 1 88 ? 4.956 24.137 23.423 1.00 39.53 88 VAL A N 1
ATOM 636 C CA . VAL A 1 88 ? 4.785 25.374 22.637 1.00 39.53 88 VAL A CA 1
ATOM 637 C C . VAL A 1 88 ? 5.626 25.383 21.351 1.00 39.53 88 VAL A C 1
ATOM 639 O O . VAL A 1 88 ? 5.302 26.102 20.408 1.00 39.53 88 VAL A O 1
ATOM 642 N N . ARG A 1 89 ? 6.676 24.558 21.245 1.00 39.28 89 ARG A N 1
ATOM 643 C CA . ARG A 1 89 ? 7.631 24.593 20.115 1.00 39.28 89 ARG A CA 1
ATOM 644 C C . ARG A 1 89 ? 7.292 23.649 18.955 1.00 39.28 89 ARG A C 1
ATOM 646 O O . ARG A 1 89 ? 8.193 23.205 18.257 1.00 39.28 89 ARG A O 1
ATOM 653 N N . GLY A 1 90 ? 6.012 23.339 18.757 1.00 34.56 90 GLY A N 1
ATOM 654 C CA . GLY A 1 90 ? 5.524 22.333 17.811 1.00 34.56 90 GLY A CA 1
ATOM 655 C C . GLY A 1 90 ? 6.212 22.320 16.438 1.00 34.56 90 GLY A C 1
ATOM 656 O O . GLY A 1 90 ? 5.893 23.121 15.564 1.00 34.56 90 GLY A O 1
ATOM 657 N N . GLU A 1 91 ? 7.065 21.320 16.223 1.00 30.61 91 GLU A N 1
ATOM 658 C CA . GLU A 1 91 ? 7.474 20.846 14.903 1.00 30.61 91 GLU A CA 1
ATOM 659 C C . GLU A 1 91 ? 7.087 19.369 14.792 1.00 30.61 91 GLU A C 1
ATOM 661 O O . GLU A 1 91 ? 7.716 18.482 15.367 1.00 30.61 91 GLU A O 1
ATOM 666 N N . ILE A 1 92 ? 5.992 19.107 14.076 1.00 30.92 92 ILE A N 1
ATOM 667 C CA . ILE A 1 92 ? 5.527 17.755 13.761 1.00 30.92 92 ILE A CA 1
ATOM 668 C C . ILE A 1 92 ? 5.886 17.483 12.302 1.00 30.92 92 ILE A C 1
ATOM 670 O O . ILE A 1 92 ? 5.201 17.933 11.383 1.00 30.92 92 ILE A O 1
ATOM 674 N N . HIS A 1 93 ? 6.954 16.720 12.083 1.00 30.42 93 HIS A N 1
ATOM 675 C CA . HIS A 1 93 ? 7.182 16.058 10.805 1.00 30.42 93 HIS A CA 1
ATOM 676 C C . HIS A 1 93 ? 6.392 14.746 10.794 1.00 30.42 93 HIS A C 1
ATOM 678 O O . HIS A 1 93 ? 6.734 13.797 11.495 1.00 30.42 93 HIS A O 1
ATOM 684 N N . ALA A 1 94 ? 5.308 14.703 10.017 1.00 38.53 94 ALA A N 1
ATOM 685 C CA . ALA A 1 94 ? 4.623 13.455 9.704 1.00 38.53 94 ALA A CA 1
ATOM 686 C C . ALA A 1 94 ? 5.463 12.694 8.670 1.00 38.53 94 ALA A C 1
ATOM 688 O O . ALA A 1 94 ? 5.416 12.990 7.474 1.00 38.53 94 ALA A O 1
ATOM 689 N N . ASP A 1 95 ? 6.271 11.750 9.140 1.00 44.03 95 ASP A N 1
ATOM 690 C CA . ASP A 1 95 ? 6.952 10.801 8.271 1.00 44.03 95 ASP A CA 1
ATOM 691 C C . ASP A 1 95 ? 5.936 9.755 7.792 1.00 44.03 95 ASP A C 1
ATOM 693 O O . ASP A 1 95 ? 5.390 8.980 8.575 1.00 44.03 95 ASP A O 1
ATOM 697 N N . ILE A 1 96 ? 5.646 9.762 6.490 1.00 52.47 96 ILE A N 1
ATOM 698 C CA . ILE A 1 96 ? 4.816 8.738 5.851 1.00 52.47 96 ILE A CA 1
ATOM 699 C C . ILE A 1 96 ? 5.714 7.520 5.633 1.00 52.47 96 ILE A C 1
ATOM 701 O O . ILE A 1 96 ? 6.480 7.471 4.671 1.00 52.47 96 ILE A O 1
ATOM 705 N N . ALA A 1 97 ? 5.649 6.554 6.545 1.00 58.53 97 ALA A N 1
ATOM 706 C CA . ALA A 1 97 ? 6.277 5.258 6.339 1.00 58.53 97 ALA A CA 1
ATOM 707 C C . ALA A 1 97 ? 5.466 4.452 5.310 1.00 58.53 97 ALA A C 1
ATOM 709 O O . ALA A 1 97 ? 4.240 4.372 5.395 1.00 58.53 97 ALA A O 1
ATOM 710 N N . LEU A 1 98 ? 6.148 3.850 4.332 1.00 62.16 98 LEU A N 1
ATOM 711 C CA . LEU A 1 98 ? 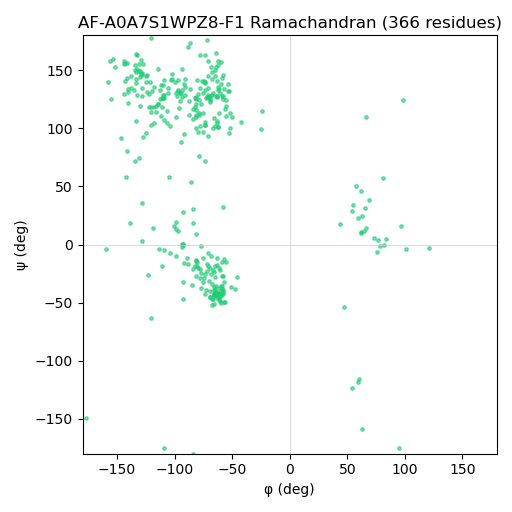5.540 2.851 3.452 1.00 62.16 98 LEU A CA 1
ATOM 712 C C . LEU A 1 98 ? 5.071 1.653 4.295 1.00 62.16 98 LEU A C 1
ATOM 714 O O . LEU A 1 98 ? 5.856 1.161 5.112 1.00 62.16 98 LEU A O 1
ATOM 718 N N . PRO A 1 99 ? 3.846 1.139 4.089 1.00 69.00 99 PRO A N 1
ATOM 719 C CA . PRO A 1 99 ? 3.470 -0.141 4.667 1.00 69.00 99 PRO A CA 1
ATOM 720 C C . PRO A 1 99 ? 4.374 -1.256 4.107 1.00 69.00 99 PRO A C 1
ATOM 722 O O . PRO A 1 99 ? 4.926 -1.127 3.005 1.00 69.00 99 PRO A O 1
ATOM 725 N N . PRO A 1 100 ? 4.553 -2.357 4.856 1.00 70.31 100 PRO A N 1
ATOM 726 C CA . PRO A 1 100 ? 5.386 -3.463 4.414 1.00 70.31 100 PRO A CA 1
ATOM 727 C C . PRO A 1 100 ? 4.853 -4.050 3.094 1.00 70.31 100 PRO A C 1
ATOM 729 O O . PRO A 1 100 ? 3.639 -4.201 2.928 1.00 70.31 100 PRO A O 1
ATOM 732 N N . PRO A 1 101 ? 5.735 -4.385 2.137 1.00 71.00 101 PRO A N 1
ATOM 733 C CA . PRO A 1 101 ? 5.313 -4.938 0.857 1.00 71.00 101 PRO A CA 1
ATOM 734 C C . PRO A 1 101 ? 4.723 -6.343 1.005 1.00 71.00 101 PRO A C 1
ATOM 736 O O . PRO A 1 101 ? 5.137 -7.121 1.866 1.00 71.00 101 PRO A O 1
ATOM 739 N N . ARG A 1 102 ? 3.829 -6.715 0.082 1.00 73.56 102 ARG A N 1
ATOM 740 C CA . ARG A 1 102 ? 3.464 -8.121 -0.132 1.00 73.56 102 ARG A CA 1
ATOM 741 C C . ARG A 1 102 ? 4.578 -8.752 -0.960 1.00 73.56 102 ARG A C 1
ATOM 743 O O . ARG A 1 102 ? 4.790 -8.344 -2.105 1.00 73.56 102 ARG A O 1
ATOM 750 N N . THR A 1 103 ? 5.320 -9.691 -0.382 1.00 73.69 103 THR A N 1
ATOM 751 C CA . THR A 1 103 ? 6.478 -10.297 -1.051 1.00 73.69 103 THR A CA 1
ATOM 752 C C . THR A 1 103 ? 6.498 -11.806 -0.915 1.00 73.69 103 THR A C 1
ATOM 754 O O . THR A 1 103 ? 6.072 -12.379 0.087 1.00 73.69 103 THR A O 1
ATOM 757 N N . GLN A 1 104 ? 7.073 -12.442 -1.929 1.00 66.69 104 GLN A N 1
ATOM 758 C CA . GLN A 1 104 ? 7.609 -13.788 -1.842 1.00 66.69 104 GLN A CA 1
ATOM 759 C C . GLN A 1 104 ? 9.101 -13.680 -2.175 1.00 66.69 104 GLN A C 1
ATOM 761 O O . GLN A 1 104 ? 9.469 -13.020 -3.146 1.00 66.69 104 GLN A O 1
ATOM 766 N N . GLN A 1 105 ? 9.974 -14.294 -1.370 1.00 78.31 105 GLN A N 1
ATOM 767 C CA . GLN A 1 105 ? 11.418 -14.369 -1.659 1.0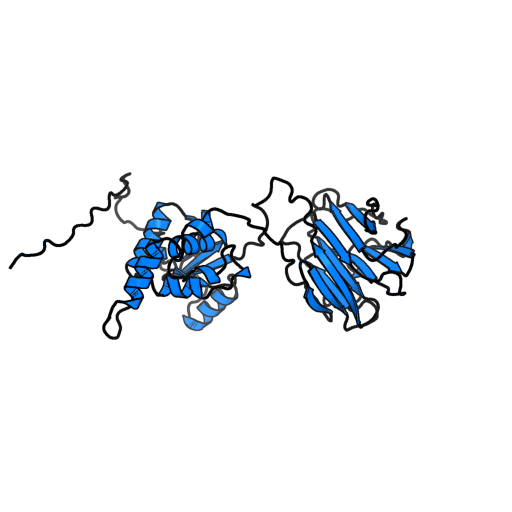0 78.31 105 GLN A CA 1
ATOM 768 C C . GLN A 1 105 ? 12.146 -13.006 -1.702 1.00 78.31 105 GLN A C 1
ATOM 770 O O . GLN A 1 105 ? 13.201 -12.882 -2.323 1.00 78.31 105 GLN A O 1
ATOM 775 N N . VAL A 1 106 ? 11.624 -11.974 -1.026 1.00 89.38 106 VAL A N 1
ATOM 776 C CA . VAL A 1 106 ? 12.314 -10.685 -0.832 1.00 89.38 106 VAL A CA 1
ATOM 777 C C . VAL A 1 106 ? 12.479 -10.423 0.660 1.00 89.38 106 VAL A C 1
ATOM 779 O O . VAL A 1 106 ? 11.490 -10.265 1.378 1.00 89.38 106 VAL A O 1
ATOM 782 N N . ALA A 1 107 ? 13.726 -10.330 1.117 1.00 90.31 107 ALA A N 1
ATOM 783 C CA . ALA A 1 107 ? 14.037 -9.790 2.435 1.00 90.31 107 ALA A CA 1
ATOM 784 C C . ALA A 1 107 ? 13.856 -8.270 2.414 1.00 90.31 107 ALA A C 1
ATOM 786 O O . ALA A 1 107 ? 14.243 -7.616 1.444 1.00 90.31 107 ALA A O 1
ATOM 787 N N . HIS A 1 108 ? 13.300 -7.697 3.477 1.00 91.56 108 HIS A N 1
ATOM 788 C CA . HIS A 1 108 ? 13.112 -6.254 3.582 1.00 91.56 108 HIS A CA 1
ATOM 789 C C . HIS A 1 108 ? 13.676 -5.708 4.894 1.00 91.56 108 HIS A C 1
ATOM 791 O O . HIS A 1 108 ? 13.667 -6.380 5.923 1.00 91.56 108 HIS A O 1
ATOM 797 N N . GLN A 1 109 ? 14.174 -4.477 4.839 1.00 91.06 109 GLN A N 1
ATOM 798 C CA . GLN A 1 109 ? 14.684 -3.729 5.981 1.00 91.06 109 GLN A CA 1
ATOM 799 C C . GLN A 1 109 ? 14.257 -2.269 5.837 1.00 91.06 109 GLN A C 1
ATOM 801 O O . GLN A 1 109 ? 14.450 -1.672 4.780 1.00 91.06 109 GLN A O 1
ATOM 806 N N . VAL A 1 110 ? 13.700 -1.677 6.891 1.00 88.06 110 VAL A N 1
ATOM 807 C CA . VAL A 1 110 ? 13.411 -0.236 6.913 1.00 88.06 110 VAL A CA 1
ATOM 808 C C . VAL A 1 110 ? 14.734 0.529 7.003 1.00 88.06 110 VAL A C 1
ATOM 810 O O . VAL A 1 110 ? 15.558 0.243 7.872 1.00 88.06 110 VAL A O 1
ATOM 813 N N . VAL A 1 111 ? 14.958 1.475 6.089 1.00 87.88 111 VAL A N 1
ATOM 814 C CA . VAL A 1 111 ? 16.176 2.294 6.022 1.00 87.88 111 VAL A CA 1
ATOM 815 C C . VAL A 1 111 ? 15.772 3.753 5.838 1.00 87.88 111 VAL A C 1
ATOM 817 O O . VAL A 1 111 ? 15.345 4.155 4.758 1.00 87.88 111 VAL A O 1
ATOM 820 N N . GLY A 1 112 ? 15.909 4.556 6.895 1.00 89.56 112 GLY A N 1
ATOM 821 C CA . GLY A 1 112 ? 15.483 5.956 6.877 1.00 89.56 112 GLY A CA 1
ATOM 822 C C . GLY A 1 112 ? 13.988 6.079 6.572 1.00 89.56 112 GLY A C 1
ATOM 823 O O . GLY A 1 112 ? 13.166 5.565 7.324 1.00 89.56 112 GLY A O 1
ATOM 824 N N . LYS A 1 113 ? 13.653 6.744 5.460 1.00 86.06 113 LYS A N 1
ATOM 825 C CA . LYS A 1 113 ? 12.268 6.935 4.983 1.00 86.06 113 LYS A CA 1
ATOM 826 C C . LYS A 1 113 ? 11.808 5.869 3.986 1.00 86.06 113 LYS A C 1
ATOM 828 O O . LYS A 1 113 ? 10.689 5.936 3.483 1.00 86.06 113 LYS A O 1
ATOM 833 N N . GLY A 1 114 ? 12.675 4.910 3.677 1.00 90.62 114 GLY A N 1
ATOM 834 C CA . GLY A 1 114 ? 12.437 3.900 2.663 1.00 90.62 114 GLY A CA 1
ATOM 835 C C . GLY A 1 114 ? 12.468 2.477 3.190 1.00 90.62 114 GLY A C 1
ATOM 836 O O . GLY A 1 114 ? 12.751 2.199 4.357 1.00 90.62 114 GLY A O 1
ATOM 837 N N . ILE A 1 115 ? 12.210 1.554 2.273 1.00 92.00 115 ILE A N 1
ATOM 838 C CA . ILE A 1 115 ? 12.331 0.119 2.497 1.00 92.00 115 ILE A CA 1
ATOM 839 C C . ILE A 1 115 ? 13.399 -0.401 1.543 1.00 92.00 115 ILE A C 1
ATOM 841 O O . ILE A 1 115 ? 13.254 -0.320 0.324 1.00 92.00 115 ILE A O 1
ATOM 845 N N . LYS A 1 116 ? 14.481 -0.946 2.096 1.00 95.25 116 LYS A N 1
ATOM 846 C CA . LYS A 1 116 ? 15.479 -1.691 1.335 1.00 95.25 116 LYS A CA 1
ATOM 847 C C . LYS A 1 116 ? 14.979 -3.111 1.124 1.00 95.25 116 LYS A C 1
ATOM 849 O O . LYS A 1 116 ? 14.751 -3.844 2.082 1.00 95.25 116 LYS A O 1
ATOM 854 N N . LEU A 1 117 ? 14.856 -3.500 -0.132 1.00 95.56 117 LEU A N 1
ATOM 855 C CA . LEU A 1 117 ? 14.517 -4.842 -0.578 1.00 95.56 117 LEU A CA 1
ATOM 856 C C . LEU A 1 117 ? 15.788 -5.568 -0.996 1.00 95.56 117 LEU A C 1
ATOM 858 O O . LEU A 1 117 ? 16.638 -4.971 -1.651 1.00 95.56 117 LEU A O 1
ATOM 862 N N . THR A 1 118 ? 15.898 -6.850 -0.664 1.00 95.38 118 THR A N 1
ATOM 863 C CA . THR A 1 118 ? 16.947 -7.747 -1.158 1.00 95.38 118 THR A CA 1
ATOM 864 C C . THR A 1 118 ? 16.302 -9.025 -1.677 1.00 95.38 118 THR A C 1
ATOM 866 O O . THR A 1 118 ? 15.634 -9.741 -0.930 1.00 95.38 118 THR A O 1
ATOM 869 N N . SER A 1 119 ? 16.488 -9.307 -2.960 1.00 94.88 119 SER A N 1
ATOM 870 C CA . SER A 1 119 ? 15.985 -10.525 -3.602 1.00 94.88 119 SER A CA 1
ATOM 871 C C . SER A 1 119 ? 16.689 -11.782 -3.091 1.00 94.88 119 SER A C 1
ATOM 873 O O . SER A 1 119 ? 17.901 -11.784 -2.871 1.00 94.88 119 SER A O 1
ATOM 875 N N . GLN A 1 120 ? 15.934 -12.869 -2.937 1.00 92.50 120 GLN A N 1
ATOM 876 C CA . GLN A 1 120 ? 16.447 -14.182 -2.530 1.00 92.50 120 GLN A CA 1
ATOM 877 C C . GLN A 1 120 ? 16.377 -15.227 -3.657 1.00 92.50 120 GLN A C 1
ATOM 879 O O . GLN A 1 120 ? 17.069 -16.239 -3.577 1.00 92.50 120 GLN A O 1
ATOM 884 N N . GLY A 1 121 ? 15.566 -15.004 -4.698 1.00 88.31 121 GLY A N 1
ATOM 885 C CA . GLY A 1 121 ? 15.413 -15.907 -5.846 1.00 88.31 121 GLY A CA 1
ATOM 886 C C . GLY A 1 121 ? 16.022 -15.372 -7.147 1.00 88.31 121 GLY A C 1
ATOM 887 O O . GLY A 1 121 ? 16.681 -14.337 -7.175 1.00 88.31 121 GLY A O 1
ATOM 888 N N . VAL A 1 122 ? 15.826 -16.110 -8.242 1.00 86.75 122 VAL A N 1
ATOM 889 C CA . VAL A 1 122 ? 16.404 -15.846 -9.574 1.00 86.75 122 VAL A CA 1
ATOM 890 C C . VAL A 1 122 ? 15.335 -15.935 -10.665 1.00 86.75 122 VAL A C 1
ATOM 892 O O . VAL A 1 122 ? 14.289 -16.542 -10.471 1.00 86.75 122 VAL A O 1
ATOM 895 N N . ALA A 1 123 ? 15.622 -15.400 -11.852 1.00 85.62 123 ALA A N 1
ATOM 896 C CA . ALA A 1 123 ? 14.796 -15.564 -13.050 1.00 85.62 123 ALA A CA 1
ATOM 897 C C . ALA A 1 123 ? 13.366 -14.998 -12.932 1.00 85.62 123 ALA A C 1
ATOM 899 O O . ALA A 1 123 ? 12.411 -15.648 -13.344 1.00 85.62 123 ALA A O 1
ATOM 900 N N . TRP A 1 124 ? 13.214 -13.778 -12.401 1.00 90.94 124 TRP A N 1
ATOM 901 C CA . TRP A 1 124 ? 11.934 -13.042 -12.362 1.00 90.94 124 TRP A CA 1
ATOM 902 C C . TRP A 1 124 ? 10.827 -13.684 -11.516 1.00 90.94 124 TRP A C 1
ATOM 904 O O . TRP A 1 124 ? 9.675 -13.247 -11.556 1.00 90.94 124 TRP A O 1
ATOM 914 N N . ASN A 1 125 ? 11.171 -14.690 -10.712 1.00 89.00 125 ASN A N 1
ATOM 915 C CA . ASN A 1 125 ? 10.259 -15.282 -9.739 1.00 89.00 125 ASN A CA 1
ATOM 916 C C . ASN A 1 125 ? 10.114 -14.426 -8.472 1.00 89.00 125 ASN A C 1
ATOM 918 O O . ASN A 1 125 ? 9.124 -14.533 -7.759 1.00 89.00 125 ASN A O 1
ATOM 922 N N . THR A 1 126 ? 11.083 -13.550 -8.217 1.00 92.75 126 THR A N 1
ATOM 923 C CA . THR A 1 126 ? 11.148 -12.742 -7.008 1.00 92.75 126 THR A CA 1
ATOM 924 C C . THR A 1 126 ? 10.541 -11.379 -7.282 1.00 92.75 126 THR A C 1
ATOM 926 O O . THR A 1 126 ? 11.043 -10.622 -8.120 1.00 92.75 126 THR A O 1
ATOM 929 N N . ASN A 1 127 ? 9.460 -11.067 -6.575 1.00 94.31 127 ASN A N 1
ATOM 930 C CA . ASN A 1 127 ? 8.692 -9.855 -6.793 1.00 94.31 127 ASN A CA 1
ATOM 931 C C . ASN A 1 127 ? 8.198 -9.245 -5.473 1.00 94.31 127 ASN A C 1
ATOM 933 O O . ASN A 1 127 ? 8.088 -9.916 -4.444 1.00 94.31 127 ASN A O 1
ATOM 937 N N . ALA A 1 128 ? 7.942 -7.943 -5.513 1.00 94.62 128 ALA A N 1
ATOM 938 C CA . ALA A 1 128 ? 7.336 -7.203 -4.419 1.00 94.62 128 ALA A CA 1
ATOM 939 C C . ALA A 1 128 ? 6.306 -6.228 -4.979 1.00 94.62 128 ALA A C 1
ATOM 941 O O . ALA A 1 128 ? 6.591 -5.519 -5.949 1.00 94.62 128 ALA A O 1
ATOM 942 N N . VAL A 1 129 ? 5.133 -6.178 -4.348 1.00 95.00 129 VAL A N 1
ATOM 943 C CA . VAL A 1 129 ? 4.078 -5.205 -4.655 1.00 95.00 129 VAL A CA 1
ATOM 944 C C . VAL A 1 129 ? 3.754 -4.421 -3.392 1.00 95.00 129 VAL A C 1
ATOM 946 O O . VAL A 1 129 ? 3.529 -4.997 -2.325 1.00 95.00 129 VAL A O 1
ATOM 949 N N . PHE A 1 130 ? 3.746 -3.101 -3.522 1.00 93.94 130 PHE A N 1
ATOM 950 C CA . PHE A 1 130 ? 3.520 -2.165 -2.430 1.00 93.94 130 PHE A CA 1
ATOM 951 C C . PHE A 1 130 ? 2.061 -1.728 -2.409 1.00 93.94 130 PHE A C 1
ATOM 953 O O . PHE A 1 130 ? 1.504 -1.354 -3.442 1.00 93.94 130 PHE A O 1
ATOM 960 N N . ASP A 1 131 ? 1.453 -1.762 -1.227 1.00 89.50 131 ASP A N 1
ATOM 961 C CA . ASP A 1 131 ? 0.166 -1.117 -1.000 1.00 89.50 131 ASP A CA 1
ATOM 962 C C . ASP A 1 131 ? 0.406 0.376 -0.743 1.00 89.50 131 ASP A C 1
ATOM 964 O O . ASP A 1 131 ? 1.216 0.754 0.099 1.00 89.50 131 ASP A O 1
ATOM 968 N N . VAL A 1 132 ? -0.280 1.235 -1.489 1.00 88.56 132 VAL A N 1
ATOM 969 C CA . VAL A 1 132 ? -0.215 2.698 -1.335 1.00 88.56 132 VAL A CA 1
ATOM 970 C C . VAL A 1 132 ? -1.395 3.241 -0.519 1.00 88.56 132 VAL A C 1
ATOM 972 O O . VAL A 1 132 ? -1.707 4.428 -0.568 1.00 88.56 132 VAL A O 1
ATOM 975 N N . GLY A 1 133 ? -2.070 2.383 0.251 1.00 81.19 133 GLY A N 1
ATOM 976 C CA . GLY A 1 133 ? -3.085 2.782 1.226 1.00 81.19 133 GLY A CA 1
ATOM 977 C C . GLY A 1 133 ? -4.357 3.326 0.579 1.00 81.19 133 GLY A C 1
ATOM 978 O O . GLY A 1 133 ? -4.930 4.300 1.065 1.00 81.19 133 GLY A O 1
ATOM 979 N N . GLY A 1 134 ? -4.772 2.733 -0.544 1.00 79.69 134 GLY A N 1
ATOM 980 C CA . GLY A 1 134 ? -5.939 3.172 -1.318 1.00 79.69 134 GLY A CA 1
ATOM 981 C C . GLY A 1 134 ? -5.711 4.423 -2.174 1.00 79.69 134 GLY A C 1
ATOM 982 O O . GLY A 1 134 ? -6.649 4.897 -2.812 1.00 79.69 134 GLY A O 1
ATOM 983 N N . GLN A 1 135 ? -4.487 4.960 -2.223 1.00 82.19 135 GLN A N 1
ATOM 984 C CA . GLN A 1 135 ? -4.150 6.004 -3.187 1.00 82.19 135 GLN A CA 1
ATOM 985 C C . GLN A 1 135 ? -4.179 5.442 -4.608 1.00 82.19 135 GLN A C 1
ATOM 987 O O . GLN A 1 135 ? -3.598 4.402 -4.902 1.00 82.19 135 GLN A O 1
ATOM 992 N N . HIS A 1 136 ? -4.870 6.149 -5.495 1.00 87.31 136 HIS A N 1
ATOM 993 C CA . HIS A 1 136 ? -4.911 5.811 -6.914 1.00 87.31 136 HIS A CA 1
ATOM 994 C C . HIS A 1 136 ? -3.709 6.405 -7.662 1.00 87.31 136 HIS A C 1
ATOM 996 O O . HIS A 1 136 ? -3.151 5.760 -8.545 1.00 87.31 136 HIS A O 1
ATOM 1002 N N . ASP A 1 137 ? -3.264 7.589 -7.245 1.00 93.62 137 ASP A N 1
ATOM 1003 C CA . ASP A 1 137 ? -2.117 8.287 -7.816 1.00 93.62 137 ASP A CA 1
ATOM 1004 C C . ASP A 1 137 ? -0.968 8.287 -6.807 1.00 93.62 137 ASP A C 1
ATOM 1006 O O . ASP A 1 137 ? -1.178 8.519 -5.616 1.00 93.62 137 ASP A O 1
ATOM 1010 N N . PHE A 1 138 ? 0.253 8.044 -7.276 1.00 94.81 138 PHE A N 1
ATOM 1011 C CA . PHE A 1 138 ? 1.430 7.994 -6.414 1.00 94.81 138 PHE A CA 1
ATOM 1012 C C . PHE A 1 138 ? 2.704 8.351 -7.172 1.00 94.81 138 PHE A C 1
ATOM 1014 O O . PHE A 1 138 ? 2.785 8.238 -8.397 1.00 94.81 138 PHE A O 1
ATOM 1021 N N . GLU A 1 139 ? 3.726 8.739 -6.416 1.00 95.88 139 GLU A N 1
ATOM 1022 C CA . GLU A 1 139 ? 5.086 8.934 -6.899 1.00 95.88 139 GLU A CA 1
ATOM 1023 C C . GLU A 1 139 ? 6.055 8.235 -5.941 1.00 95.88 139 GLU A C 1
ATOM 1025 O O . GLU A 1 139 ? 5.983 8.384 -4.721 1.00 95.88 139 GLU A O 1
ATOM 1030 N N . VAL A 1 140 ? 6.935 7.406 -6.490 1.00 96.00 140 VAL A N 1
ATOM 1031 C CA . VAL A 1 140 ? 7.921 6.634 -5.731 1.00 96.00 140 VAL A CA 1
ATOM 1032 C C . VAL A 1 140 ? 9.303 6.857 -6.316 1.00 96.00 140 VAL A C 1
ATOM 1034 O O . VAL A 1 140 ? 9.470 6.983 -7.531 1.00 96.00 140 VAL A O 1
ATOM 1037 N N . THR A 1 141 ? 10.299 6.863 -5.444 1.00 96.88 141 THR A N 1
ATOM 1038 C CA . THR A 1 141 ? 11.708 6.936 -5.807 1.00 96.88 141 THR A CA 1
ATOM 1039 C C . THR A 1 141 ? 12.363 5.598 -5.498 1.00 96.88 141 THR A C 1
ATOM 1041 O O . THR A 1 141 ? 12.291 5.098 -4.379 1.00 96.88 141 THR A O 1
ATOM 1044 N N . TRP A 1 142 ? 13.012 5.017 -6.498 1.00 96.44 142 TRP A N 1
ATOM 1045 C CA . TRP A 1 142 ? 13.800 3.798 -6.403 1.00 96.44 142 TRP A CA 1
ATOM 1046 C C . TRP A 1 142 ? 15.281 4.157 -6.451 1.00 96.44 142 TRP A C 1
ATOM 1048 O O . TRP A 1 142 ? 15.723 4.880 -7.346 1.00 96.44 142 TRP A O 1
ATOM 1058 N N . CYS A 1 143 ? 16.055 3.625 -5.514 1.00 95.88 143 CYS A N 1
ATOM 1059 C CA . CYS A 1 143 ? 17.497 3.792 -5.449 1.00 95.88 143 CYS A CA 1
ATOM 1060 C C . CYS A 1 143 ? 18.184 2.437 -5.640 1.00 95.88 143 CYS A C 1
ATOM 1062 O O . CYS A 1 143 ? 18.034 1.537 -4.808 1.00 95.88 143 CYS A O 1
ATOM 1064 N N . ALA A 1 144 ? 18.921 2.287 -6.741 1.00 93.38 144 ALA A N 1
ATOM 1065 C CA . ALA A 1 144 ? 19.699 1.089 -7.043 1.00 93.38 144 ALA A CA 1
ATOM 1066 C C . ALA A 1 144 ? 20.866 1.392 -7.999 1.00 93.38 144 ALA A C 1
ATOM 1068 O O . ALA A 1 144 ? 20.807 2.354 -8.765 1.00 93.38 144 ALA A O 1
ATOM 1069 N N . PRO A 1 145 ? 21.916 0.554 -8.021 1.00 88.44 145 PRO A N 1
ATOM 1070 C CA . PRO A 1 145 ? 23.014 0.684 -8.975 1.00 88.44 145 PRO A CA 1
ATOM 1071 C C . PRO A 1 145 ? 22.627 0.126 -10.360 1.00 88.44 145 PRO A C 1
ATOM 1073 O O . PRO A 1 145 ? 23.049 -0.966 -10.748 1.00 88.44 145 PRO A O 1
ATOM 1076 N N . TRP A 1 146 ? 21.820 0.873 -11.123 1.00 85.94 146 TRP A N 1
ATOM 1077 C CA . TRP A 1 146 ? 21.244 0.435 -12.410 1.00 85.94 146 TRP A CA 1
ATOM 1078 C C . TRP A 1 146 ? 22.286 0.032 -13.469 1.00 85.94 146 TRP A C 1
ATOM 1080 O O . TRP A 1 146 ? 22.010 -0.792 -14.339 1.00 85.94 146 TRP A O 1
ATOM 1090 N N . GLN A 1 147 ? 23.495 0.596 -13.397 1.00 78.31 147 GLN A N 1
ATOM 1091 C CA . GLN A 1 147 ? 24.537 0.434 -14.417 1.00 78.31 147 GLN A CA 1
ATOM 1092 C C . GLN A 1 147 ? 25.326 -0.883 -14.310 1.00 78.31 147 GLN A C 1
ATOM 1094 O O . GLN A 1 147 ? 25.973 -1.281 -15.276 1.00 78.31 147 GLN A O 1
ATOM 1099 N N . ASN A 1 148 ? 25.237 -1.609 -13.192 1.00 80.94 148 ASN A N 1
ATOM 1100 C CA . ASN A 1 148 ? 26.076 -2.788 -12.922 1.00 80.94 148 ASN A CA 1
ATOM 1101 C C . ASN A 1 148 ? 25.541 -4.094 -13.547 1.00 80.94 148 ASN A C 1
ATOM 1103 O O . ASN A 1 148 ? 25.708 -5.174 -12.986 1.00 80.94 148 ASN A O 1
ATOM 1107 N N . GLY A 1 149 ? 24.846 -4.012 -14.686 1.00 77.44 149 GLY A N 1
ATOM 1108 C CA . GLY A 1 149 ? 24.256 -5.185 -15.350 1.00 77.44 149 GLY A CA 1
ATOM 1109 C C . GLY A 1 149 ? 23.127 -5.852 -14.555 1.00 77.44 149 GLY A C 1
ATOM 1110 O O . GLY A 1 149 ? 22.725 -6.975 -14.859 1.00 77.44 149 GLY A O 1
ATOM 1111 N N . HIS A 1 150 ? 22.601 -5.179 -13.528 1.00 83.56 150 HIS A N 1
ATOM 1112 C CA . HIS A 1 150 ? 21.479 -5.686 -12.758 1.00 83.56 150 HIS A CA 1
ATOM 1113 C C . HIS A 1 150 ? 20.169 -5.409 -13.486 1.00 83.56 150 HIS A C 1
ATOM 1115 O O . HIS A 1 150 ? 19.693 -4.277 -13.555 1.00 83.56 150 HIS A O 1
ATOM 1121 N N . ASN A 1 151 ? 19.574 -6.483 -13.988 1.00 92.25 151 ASN A N 1
ATOM 1122 C CA . ASN A 1 151 ? 18.264 -6.442 -14.606 1.00 92.25 151 ASN A CA 1
ATOM 1123 C C . ASN A 1 151 ? 17.178 -6.366 -13.529 1.00 92.25 151 ASN A C 1
ATOM 1125 O O . ASN A 1 151 ? 17.073 -7.262 -12.691 1.00 92.25 151 ASN A O 1
ATOM 1129 N N . HIS A 1 152 ? 16.370 -5.312 -13.583 1.00 94.31 152 HIS A N 1
ATOM 1130 C CA . HIS A 1 152 ? 15.180 -5.134 -12.752 1.00 94.31 152 HIS A CA 1
ATOM 1131 C C . HIS A 1 152 ? 14.009 -4.748 -13.647 1.00 94.31 152 HIS A C 1
ATOM 1133 O O . HIS A 1 152 ? 14.211 -4.076 -14.660 1.00 94.31 152 HIS A O 1
ATOM 1139 N N . MET A 1 153 ? 12.794 -5.132 -13.268 1.00 96.88 153 MET A N 1
ATOM 1140 C CA . MET A 1 153 ? 11.574 -4.577 -13.850 1.00 96.88 153 MET A CA 1
ATOM 1141 C C . MET A 1 153 ? 10.846 -3.775 -12.789 1.00 96.88 153 MET A C 1
ATOM 1143 O O . MET A 1 153 ? 10.556 -4.301 -11.720 1.00 96.88 153 MET A O 1
ATOM 1147 N N . ILE A 1 154 ? 10.563 -2.511 -13.085 1.00 97.38 154 ILE A N 1
ATOM 1148 C CA . ILE A 1 154 ? 9.909 -1.582 -12.164 1.00 97.38 154 ILE A CA 1
ATOM 1149 C C . ILE A 1 154 ? 8.666 -1.033 -12.837 1.00 97.38 154 ILE A C 1
ATOM 1151 O O . ILE A 1 154 ? 8.707 -0.593 -13.987 1.00 97.38 154 ILE A O 1
ATOM 1155 N N . GLY A 1 155 ? 7.546 -1.059 -12.134 1.00 97.69 155 GLY A N 1
ATOM 1156 C CA . GLY A 1 155 ? 6.274 -0.708 -12.730 1.00 97.69 155 GLY A CA 1
ATOM 1157 C C . GLY A 1 155 ? 5.130 -0.727 -11.749 1.00 97.69 155 GLY A C 1
ATOM 1158 O O . GLY A 1 155 ? 5.303 -0.474 -10.558 1.00 97.69 155 GLY A O 1
ATOM 1159 N N . ILE A 1 156 ? 3.958 -1.040 -12.277 1.00 97.56 156 ILE A N 1
ATOM 1160 C CA . ILE A 1 156 ? 2.724 -1.145 -11.516 1.00 97.56 156 ILE A CA 1
ATOM 1161 C C . ILE A 1 156 ? 2.101 -2.520 -11.730 1.00 97.56 156 ILE A C 1
ATOM 1163 O O . ILE A 1 156 ? 2.158 -3.075 -12.827 1.00 97.56 156 ILE A O 1
ATOM 1167 N N . ALA A 1 157 ? 1.479 -3.051 -10.687 1.00 97.00 157 ALA A N 1
ATOM 1168 C CA . ALA A 1 157 ? 0.666 -4.261 -10.738 1.00 97.00 157 ALA A CA 1
ATOM 1169 C C . ALA A 1 157 ? -0.650 -4.011 -10.001 1.00 97.00 157 ALA A C 1
ATOM 1171 O O . ALA A 1 157 ? -0.754 -3.061 -9.226 1.00 97.00 157 ALA A O 1
ATOM 1172 N N . LEU A 1 158 ? -1.655 -4.859 -10.216 1.00 95.12 158 LEU A N 1
ATOM 1173 C CA . LEU A 1 158 ? -2.876 -4.804 -9.413 1.00 95.12 158 LEU A CA 1
ATOM 1174 C C . LEU A 1 158 ? -2.547 -4.961 -7.923 1.00 95.12 158 LEU A C 1
ATOM 1176 O O . LEU A 1 158 ? -1.832 -5.884 -7.537 1.00 95.12 158 LEU A O 1
ATOM 1180 N N . ALA A 1 159 ? -3.119 -4.112 -7.071 1.00 91.69 159 ALA A N 1
ATOM 1181 C CA . ALA A 1 159 ? -2.942 -4.189 -5.620 1.00 91.69 159 ALA A CA 1
ATOM 1182 C C . ALA A 1 159 ? -3.470 -5.510 -5.032 1.00 91.69 159 ALA A C 1
ATOM 1184 O O . ALA A 1 159 ? -3.045 -5.920 -3.959 1.00 91.69 159 ALA A O 1
ATOM 1185 N N . SER A 1 160 ? -4.359 -6.203 -5.749 1.00 91.00 160 SER A N 1
ATOM 1186 C CA . SER A 1 160 ? -4.886 -7.523 -5.396 1.00 91.00 160 SER A CA 1
ATOM 1187 C C . SER A 1 160 ? -4.108 -8.696 -5.999 1.00 91.00 160 SER A C 1
ATOM 1189 O O . SER A 1 160 ? -4.480 -9.838 -5.747 1.00 91.00 160 SER A O 1
ATOM 1191 N N . VAL A 1 161 ? -3.044 -8.456 -6.779 1.00 93.31 161 VAL A N 1
ATOM 1192 C CA . VAL A 1 161 ? -2.325 -9.537 -7.476 1.00 93.31 161 VAL A CA 1
ATOM 1193 C C . VAL A 1 161 ? -1.782 -10.569 -6.489 1.00 93.31 161 VAL A C 1
ATOM 1195 O O . VAL A 1 161 ? -1.332 -10.205 -5.396 1.00 93.31 161 VAL A O 1
ATOM 1198 N N . ASP A 1 162 ? -1.815 -11.840 -6.879 1.00 91.19 162 ASP A N 1
ATOM 1199 C CA . ASP A 1 162 ? -1.131 -12.911 -6.164 1.00 91.19 162 ASP A CA 1
ATOM 1200 C C . ASP A 1 162 ? 0.379 -12.808 -6.416 1.00 91.19 162 ASP A C 1
ATOM 1202 O O . ASP A 1 162 ? 0.879 -13.170 -7.479 1.00 91.19 162 ASP A O 1
ATOM 1206 N N . VAL A 1 163 ? 1.106 -12.288 -5.427 1.00 88.88 163 VAL A N 1
ATOM 1207 C CA . VAL A 1 163 ? 2.568 -12.116 -5.480 1.00 88.88 163 VAL A CA 1
ATOM 1208 C C . VAL A 1 163 ? 3.330 -13.444 -5.461 1.00 88.88 163 VAL A C 1
ATOM 1210 O O . VAL A 1 163 ? 4.537 -13.454 -5.691 1.00 88.88 163 VAL A O 1
ATOM 1213 N N . THR A 1 164 ? 2.648 -14.567 -5.203 1.00 85.19 164 THR A N 1
ATOM 1214 C CA . THR A 1 164 ? 3.272 -15.895 -5.238 1.00 85.19 164 THR A CA 1
ATOM 1215 C C . THR A 1 164 ? 3.389 -16.475 -6.647 1.00 85.19 164 THR A C 1
ATOM 1217 O O . THR A 1 164 ? 4.131 -17.433 -6.876 1.00 85.19 164 THR A O 1
ATOM 1220 N N . ALA A 1 165 ? 2.690 -15.880 -7.618 1.00 84.06 165 ALA A N 1
ATOM 1221 C CA . ALA A 1 165 ? 2.805 -16.266 -9.011 1.00 84.06 165 ALA A CA 1
ATOM 1222 C C . ALA A 1 165 ? 4.187 -15.875 -9.563 1.00 84.06 165 ALA A C 1
ATOM 1224 O O . ALA A 1 165 ? 4.618 -14.721 -9.487 1.00 84.06 165 ALA A O 1
ATOM 1225 N N . ALA A 1 166 ? 4.884 -16.842 -10.162 1.00 80.06 166 ALA A N 1
ATOM 1226 C CA . ALA A 1 166 ? 6.125 -16.569 -10.876 1.00 80.06 166 ALA A CA 1
ATOM 1227 C C . ALA A 1 166 ? 5.859 -15.681 -12.106 1.00 80.06 166 ALA A C 1
ATOM 1229 O O . ALA A 1 166 ? 4.807 -15.780 -12.736 1.00 80.06 166 ALA A O 1
ATOM 1230 N N . ASN A 1 167 ? 6.842 -14.860 -12.489 1.00 83.19 167 ASN A N 1
ATOM 1231 C CA . ASN A 1 167 ? 6.811 -14.058 -13.717 1.00 83.19 167 ASN A CA 1
ATOM 1232 C C . ASN A 1 167 ? 5.617 -13.095 -13.822 1.00 83.19 167 ASN A C 1
ATOM 1234 O O . ASN A 1 167 ? 4.962 -13.045 -14.863 1.00 83.19 167 ASN A O 1
ATOM 1238 N N . LEU A 1 168 ? 5.360 -12.283 -12.786 1.00 88.44 168 LEU A N 1
ATOM 1239 C CA . LEU A 1 168 ? 4.229 -11.340 -12.786 1.00 88.44 168 LEU A CA 1
ATOM 1240 C C . LEU A 1 168 ? 4.114 -10.517 -14.078 1.00 88.44 168 LEU A C 1
ATOM 1242 O O . LEU A 1 168 ? 3.009 -10.362 -14.582 1.00 88.44 168 LEU A O 1
ATOM 1246 N N . TYR A 1 169 ? 5.230 -10.086 -14.677 1.00 85.06 169 TYR A N 1
ATOM 1247 C CA . TYR A 1 169 ? 5.212 -9.269 -15.896 1.00 85.06 169 TYR A CA 1
ATOM 1248 C C . TYR A 1 169 ? 4.556 -9.936 -17.115 1.00 85.06 169 TYR A C 1
ATOM 1250 O O . TYR A 1 169 ? 4.139 -9.230 -18.030 1.00 85.06 169 TYR A O 1
ATOM 1258 N N . GLN A 1 170 ? 4.466 -11.269 -17.149 1.00 87.19 170 GLN A N 1
ATOM 1259 C CA . GLN A 1 170 ? 3.792 -12.004 -18.226 1.00 87.19 170 GLN A CA 1
ATOM 1260 C C . GLN A 1 170 ? 2.275 -12.081 -18.030 1.00 87.19 170 GLN A C 1
ATOM 1262 O O . GLN A 1 170 ? 1.552 -12.382 -18.977 1.00 87.19 170 GLN A O 1
ATOM 1267 N N . HIS A 1 171 ? 1.793 -11.839 -16.810 1.00 86.88 171 HIS A N 1
ATOM 1268 C CA . HIS A 1 171 ? 0.419 -12.145 -16.416 1.00 86.88 171 HIS A CA 1
ATOM 1269 C C . HIS A 1 171 ? -0.356 -10.934 -15.898 1.00 86.88 171 HIS A C 1
ATOM 1271 O O . HIS A 1 171 ? -1.581 -10.923 -15.968 1.00 86.88 171 HIS A O 1
ATOM 1277 N N . CYS A 1 172 ? 0.325 -9.925 -15.359 1.00 92.94 172 CYS A N 1
ATOM 1278 C CA . CYS A 1 172 ? -0.311 -8.783 -14.720 1.00 92.94 172 CYS A CA 1
ATOM 1279 C C . CYS A 1 172 ? 0.637 -7.592 -14.707 1.00 92.94 172 CYS A C 1
ATOM 1281 O O . CYS A 1 172 ? 1.806 -7.750 -14.383 1.00 92.94 172 CYS A O 1
ATOM 1283 N N . GLY A 1 173 ? 0.110 -6.398 -14.965 1.00 95.44 173 GLY A N 1
ATOM 1284 C CA . GLY A 1 173 ? 0.823 -5.146 -14.736 1.00 95.44 173 GLY A CA 1
ATOM 1285 C C . GLY A 1 173 ? 1.548 -4.572 -15.951 1.00 95.44 173 GLY A C 1
ATOM 1286 O O . GLY A 1 173 ? 1.429 -5.048 -17.081 1.00 95.44 173 GLY A O 1
ATOM 1287 N N . PHE A 1 174 ? 2.266 -3.484 -15.695 1.00 97.69 174 PHE A N 1
ATOM 1288 C CA . PHE A 1 174 ? 2.947 -2.658 -16.688 1.00 97.69 174 PHE A CA 1
ATOM 1289 C C . PHE A 1 174 ? 4.293 -2.223 -16.126 1.00 97.69 174 PHE A C 1
ATOM 1291 O O . PHE A 1 174 ? 4.346 -1.587 -15.074 1.00 97.69 174 PHE A O 1
ATOM 1298 N N . TYR A 1 175 ? 5.378 -2.565 -16.814 1.00 98.06 175 TYR A N 1
ATOM 1299 C CA . TYR A 1 175 ? 6.735 -2.466 -16.291 1.00 98.06 175 TYR A CA 1
ATOM 1300 C C . TYR A 1 175 ? 7.700 -1.847 -17.286 1.00 98.06 175 TYR A C 1
ATOM 1302 O O . TYR A 1 175 ? 7.563 -1.978 -18.501 1.00 98.06 175 TYR A O 1
ATOM 1310 N N . MET A 1 176 ? 8.753 -1.253 -16.738 1.00 98.00 176 MET A N 1
ATOM 1311 C CA . MET A 1 176 ? 9.972 -0.905 -17.442 1.00 98.00 176 MET A CA 1
ATOM 1312 C C . MET A 1 176 ? 11.101 -1.806 -16.941 1.00 98.00 176 MET A C 1
ATOM 1314 O O . MET A 1 176 ? 11.452 -1.779 -15.761 1.00 98.00 176 MET A O 1
ATOM 1318 N N . GLN A 1 177 ? 11.674 -2.604 -17.838 1.00 96.94 177 GLN A N 1
ATOM 1319 C CA . GLN A 1 177 ? 12.924 -3.311 -17.603 1.00 96.94 177 GLN A CA 1
ATOM 1320 C C . GLN A 1 177 ? 14.097 -2.357 -17.806 1.00 96.94 177 GLN A C 1
ATOM 1322 O O . GLN A 1 177 ? 14.214 -1.715 -18.852 1.00 96.94 177 GLN A O 1
ATOM 1327 N N . ILE A 1 178 ? 14.994 -2.329 -16.829 1.00 95.75 178 ILE A N 1
ATOM 1328 C CA . ILE A 1 178 ? 16.257 -1.598 -16.884 1.00 95.75 178 ILE A CA 1
ATOM 1329 C C . ILE A 1 178 ? 17.363 -2.632 -17.071 1.00 95.75 178 ILE A C 1
ATOM 1331 O O . ILE A 1 178 ? 17.563 -3.480 -16.202 1.00 95.75 178 ILE A O 1
ATOM 1335 N N . ASN A 1 179 ? 18.038 -2.591 -18.221 1.00 91.38 179 ASN A N 1
ATOM 1336 C CA . ASN A 1 179 ? 19.130 -3.496 -18.578 1.00 91.38 179 ASN A CA 1
ATOM 1337 C C . ASN A 1 179 ? 20.355 -2.678 -19.002 1.00 91.38 179 ASN A C 1
ATOM 1339 O O . ASN A 1 179 ? 20.482 -2.253 -20.158 1.00 91.38 179 ASN A O 1
ATOM 13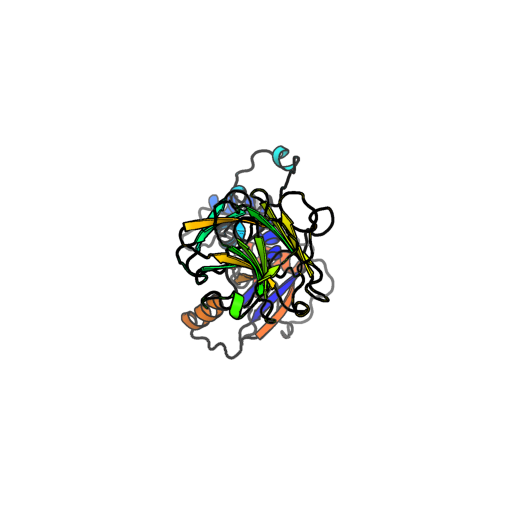43 N N . GLY A 1 180 ? 21.232 -2.403 -18.033 1.00 88.50 180 GLY A N 1
ATOM 1344 C CA . GLY A 1 180 ? 22.350 -1.480 -18.210 1.00 88.50 180 GLY A CA 1
ATOM 1345 C C . GLY A 1 180 ? 21.835 -0.084 -18.563 1.00 88.50 180 GLY A C 1
ATOM 1346 O O . GLY A 1 180 ? 21.136 0.537 -17.773 1.00 88.50 180 GLY A O 1
ATOM 1347 N N . HIS A 1 181 ? 22.146 0.398 -19.768 1.00 89.56 181 HIS A N 1
ATOM 1348 C CA . HIS A 1 181 ? 21.699 1.713 -20.252 1.00 89.56 181 HIS A CA 1
ATOM 1349 C C . HIS A 1 181 ? 20.343 1.696 -20.969 1.00 89.56 181 HIS A C 1
ATOM 1351 O O . HIS A 1 181 ? 19.786 2.761 -21.248 1.00 89.56 181 HIS A O 1
ATOM 1357 N N . LYS A 1 182 ? 19.816 0.511 -21.301 1.00 93.31 182 LYS A N 1
ATOM 1358 C CA . LYS A 1 182 ? 18.588 0.363 -22.088 1.00 93.31 182 LYS A CA 1
ATOM 1359 C C . LYS A 1 182 ? 17.379 0.227 -21.172 1.00 93.31 182 LYS A C 1
ATOM 1361 O O . LYS A 1 182 ? 17.387 -0.593 -20.254 1.00 93.31 182 LYS A O 1
ATOM 1366 N N . CYS A 1 183 ? 16.333 0.986 -21.480 1.00 96.44 183 CYS A N 1
ATOM 1367 C CA . CYS A 1 183 ? 15.035 0.887 -20.826 1.00 96.44 183 CYS A CA 1
ATOM 1368 C C . CYS A 1 183 ? 13.990 0.403 -21.834 1.00 96.44 183 CYS A C 1
ATOM 1370 O O . CYS A 1 183 ? 13.761 1.043 -22.864 1.00 96.44 183 CYS A O 1
ATOM 1372 N N . VAL A 1 184 ? 13.358 -0.731 -21.545 1.00 97.56 184 VAL A N 1
ATOM 1373 C CA . VAL A 1 184 ? 12.338 -1.326 -22.418 1.00 97.56 184 VAL A CA 1
ATOM 1374 C C . VAL A 1 184 ? 11.076 -1.650 -21.629 1.00 97.56 184 VAL A C 1
ATOM 1376 O O . VAL A 1 184 ? 11.141 -1.972 -20.449 1.00 97.56 184 VAL A O 1
ATOM 1379 N N . LEU A 1 185 ? 9.921 -1.531 -22.267 1.00 97.88 185 LEU A N 1
ATOM 1380 C CA . LEU A 1 185 ? 8.609 -1.680 -21.658 1.00 97.88 185 LEU A CA 1
ATOM 1381 C C . LEU A 1 185 ? 8.057 -3.087 -21.887 1.00 97.88 185 LEU A C 1
ATOM 1383 O O . LEU A 1 185 ? 8.196 -3.649 -22.979 1.00 97.88 185 LEU A O 1
ATOM 1387 N N . TYR A 1 186 ? 7.391 -3.603 -20.857 1.00 97.62 186 TYR A N 1
ATOM 1388 C CA . TYR A 1 186 ? 6.595 -4.826 -20.875 1.00 97.62 186 TYR A CA 1
ATOM 1389 C C . TYR A 1 186 ? 5.225 -4.553 -20.267 1.00 97.62 186 TYR A C 1
ATOM 1391 O O . TYR A 1 186 ? 5.117 -3.781 -19.315 1.00 97.62 186 TYR A O 1
ATOM 1399 N N . GLY A 1 187 ? 4.181 -5.185 -20.784 1.00 96.50 187 GLY A N 1
ATOM 1400 C CA . GLY A 1 187 ? 2.831 -4.992 -20.274 1.00 96.50 187 GLY A CA 1
ATOM 1401 C C . GLY A 1 187 ? 1.951 -6.210 -20.489 1.00 96.50 187 GLY A C 1
ATOM 1402 O O . GLY A 1 187 ? 2.129 -6.964 -21.445 1.00 96.50 187 GLY A O 1
ATOM 1403 N N . GLN A 1 188 ? 0.959 -6.362 -19.612 1.00 95.19 188 GLN A N 1
ATOM 1404 C CA . GLN A 1 188 ? -0.093 -7.380 -19.714 1.00 95.19 188 GLN A CA 1
ATOM 1405 C C . GLN A 1 188 ? -0.919 -7.284 -21.010 1.00 95.19 188 GLN A C 1
ATOM 1407 O O . GLN A 1 188 ? -1.633 -8.209 -21.375 1.00 95.19 188 GLN A O 1
ATOM 1412 N N . ASP A 1 189 ? -0.815 -6.161 -21.716 1.00 95.19 189 ASP A N 1
ATOM 1413 C CA . ASP A 1 189 ? -1.412 -5.909 -23.025 1.00 95.19 189 ASP A CA 1
ATOM 1414 C C . ASP A 1 189 ? -0.596 -6.491 -24.198 1.00 95.19 189 ASP A C 1
ATOM 1416 O O . ASP A 1 189 ? -0.857 -6.173 -25.358 1.00 95.19 189 ASP A O 1
ATOM 1420 N N . GLY A 1 190 ? 0.431 -7.294 -23.908 1.00 95.31 190 GLY A N 1
ATOM 1421 C CA . GLY A 1 190 ? 1.332 -7.869 -24.904 1.00 95.31 190 GLY A CA 1
ATOM 1422 C C . GLY A 1 190 ? 2.468 -6.937 -25.335 1.00 95.31 190 GLY A C 1
ATOM 1423 O O . GLY A 1 190 ? 3.241 -7.299 -26.224 1.00 95.31 190 GLY A O 1
ATOM 1424 N N . THR A 1 191 ? 2.620 -5.754 -24.724 1.00 96.31 191 THR A N 1
ATOM 1425 C CA . THR A 1 191 ? 3.832 -4.944 -24.910 1.00 96.31 191 THR A CA 1
ATOM 1426 C C . THR A 1 191 ? 5.046 -5.767 -24.494 1.00 96.31 191 THR A C 1
ATOM 1428 O O . THR A 1 191 ? 5.108 -6.259 -23.370 1.00 96.31 191 THR A O 1
ATOM 1431 N N . SER A 1 192 ? 6.027 -5.907 -25.383 1.00 96.38 192 SER A N 1
ATOM 1432 C CA . SER A 1 192 ? 7.255 -6.644 -25.101 1.00 96.38 192 SER A CA 1
ATOM 1433 C C . SER A 1 192 ? 8.437 -5.978 -25.784 1.00 96.38 192 SER A C 1
ATOM 1435 O O . SER A 1 192 ? 8.390 -5.683 -26.979 1.00 96.38 192 SER A O 1
ATOM 1437 N N . ASN A 1 193 ? 9.496 -5.734 -25.010 1.00 96.06 193 ASN A N 1
ATOM 1438 C CA . ASN A 1 193 ? 10.769 -5.194 -25.482 1.00 96.06 193 ASN A CA 1
ATOM 1439 C C . ASN A 1 193 ? 10.647 -3.865 -26.269 1.00 96.06 193 ASN A C 1
ATOM 1441 O O . ASN A 1 193 ? 11.457 -3.564 -27.150 1.00 96.06 193 ASN A O 1
ATOM 1445 N N . LYS A 1 194 ? 9.624 -3.053 -25.963 1.00 97.25 194 LYS A N 1
ATOM 1446 C CA . LYS A 1 194 ? 9.383 -1.756 -26.615 1.00 97.25 194 LYS A CA 1
ATOM 1447 C C . LYS A 1 194 ? 10.271 -0.687 -25.984 1.00 97.25 194 LYS A C 1
ATOM 1449 O O . LYS A 1 194 ? 10.231 -0.503 -24.775 1.00 97.25 194 LYS A O 1
ATOM 1454 N N . GLN A 1 195 ? 11.070 0.035 -26.766 1.00 97.00 195 GLN A N 1
ATOM 1455 C CA . GLN A 1 195 ? 11.945 1.088 -26.227 1.00 97.00 195 GLN A CA 1
ATOM 1456 C C . GLN A 1 195 ? 11.121 2.191 -25.543 1.00 97.00 195 GLN A C 1
ATOM 1458 O O . GLN A 1 195 ? 10.173 2.702 -26.138 1.00 97.00 195 GLN A O 1
ATOM 1463 N N . SER A 1 196 ? 11.486 2.574 -24.314 1.00 95.81 196 SER A N 1
ATOM 1464 C CA . SER A 1 196 ? 10.765 3.624 -23.573 1.00 95.81 196 SER A CA 1
ATOM 1465 C C . SER A 1 196 ? 11.168 5.048 -23.973 1.00 95.81 196 SER A C 1
ATOM 1467 O O . SER A 1 196 ? 10.488 6.001 -23.608 1.00 95.81 196 SER A O 1
ATOM 1469 N N . GLY A 1 197 ? 12.287 5.206 -24.690 1.00 92.44 197 GLY A N 1
ATOM 1470 C CA . GLY A 1 197 ? 12.891 6.511 -24.983 1.00 92.44 197 GLY A CA 1
ATOM 1471 C C . GLY A 1 197 ? 13.687 7.107 -23.813 1.00 92.44 197 GLY A C 1
ATOM 1472 O O . GLY A 1 197 ? 14.289 8.165 -23.970 1.00 92.44 197 GLY A O 1
ATOM 1473 N N . LEU A 1 198 ? 13.737 6.426 -22.663 1.00 94.69 198 LEU A N 1
ATOM 1474 C CA . LEU A 1 198 ? 14.591 6.785 -21.531 1.00 94.69 198 LEU A CA 1
ATOM 1475 C C . LEU A 1 198 ? 15.940 6.066 -21.621 1.00 94.69 198 LEU A C 1
ATOM 1477 O O . LEU A 1 198 ? 16.006 4.866 -21.891 1.00 94.69 198 LEU A O 1
ATOM 1481 N N . ALA A 1 199 ? 17.015 6.789 -21.318 1.00 92.62 199 ALA A N 1
ATOM 1482 C CA . ALA A 1 199 ? 18.326 6.204 -21.068 1.00 92.62 199 ALA A CA 1
ATOM 1483 C C . ALA A 1 199 ? 18.542 6.091 -19.556 1.00 92.62 199 ALA A C 1
ATOM 1485 O O . ALA A 1 199 ? 18.347 7.069 -18.834 1.00 92.62 199 ALA A O 1
ATOM 1486 N N . ALA A 1 200 ? 18.955 4.916 -19.075 1.00 90.56 200 ALA A N 1
ATOM 1487 C CA . ALA A 1 200 ? 19.216 4.734 -17.650 1.00 90.56 200 ALA A CA 1
ATOM 1488 C C . ALA A 1 200 ? 20.459 5.525 -17.220 1.00 90.56 200 ALA A C 1
ATOM 1490 O O . ALA A 1 200 ? 21.547 5.352 -17.783 1.00 90.56 200 ALA A O 1
ATOM 1491 N N . GLN A 1 201 ? 20.296 6.396 -16.220 1.00 92.38 201 GLN A N 1
ATOM 1492 C CA . GLN A 1 201 ? 21.340 7.293 -15.721 1.00 92.38 201 GLN A CA 1
ATOM 1493 C C . GLN A 1 201 ? 21.286 7.422 -14.195 1.00 92.38 201 GLN A C 1
ATOM 1495 O O . GLN A 1 201 ? 20.212 7.460 -13.600 1.00 92.38 201 GLN A O 1
ATOM 1500 N N . GLY A 1 202 ? 22.457 7.521 -13.560 1.00 93.44 202 GLY A N 1
ATOM 1501 C CA . GLY A 1 202 ? 22.569 7.627 -12.103 1.00 93.44 202 GLY A CA 1
ATOM 1502 C C . GLY A 1 202 ? 22.041 6.392 -11.365 1.00 93.44 202 GLY A C 1
ATOM 1503 O O . GLY A 1 202 ? 21.952 5.309 -11.939 1.00 93.44 202 GLY A O 1
ATOM 1504 N N . ASN A 1 203 ? 21.697 6.575 -10.087 1.00 95.00 203 ASN A N 1
ATOM 1505 C CA . ASN A 1 203 ? 21.179 5.515 -9.209 1.00 95.00 203 ASN A CA 1
ATOM 1506 C C . ASN A 1 203 ? 19.721 5.737 -8.787 1.00 95.00 203 ASN A C 1
ATOM 1508 O O . ASN A 1 203 ? 19.137 4.895 -8.115 1.00 95.00 203 ASN A O 1
ATOM 1512 N N . LEU A 1 204 ? 19.124 6.867 -9.169 1.00 95.81 204 LEU A N 1
ATOM 1513 C CA . LEU A 1 204 ? 17.781 7.263 -8.755 1.00 95.81 204 LEU A CA 1
ATOM 1514 C C . LEU A 1 204 ? 16.822 7.157 -9.933 1.00 95.81 204 LEU A C 1
ATOM 1516 O O . LEU A 1 204 ? 17.061 7.753 -10.980 1.00 95.81 204 LEU A O 1
ATOM 1520 N N . LEU A 1 205 ? 15.729 6.432 -9.738 1.00 96.81 205 LEU A N 1
ATOM 1521 C CA . LEU A 1 205 ? 14.618 6.332 -10.672 1.00 96.81 205 LEU A CA 1
ATOM 1522 C C . LEU A 1 205 ? 13.343 6.779 -9.961 1.00 96.81 205 LEU A C 1
ATOM 1524 O O . LEU A 1 205 ? 12.908 6.143 -9.008 1.00 96.81 205 LEU A O 1
ATOM 1528 N N . LYS A 1 206 ? 12.708 7.834 -10.455 1.00 97.44 206 LYS A N 1
ATOM 1529 C CA . LYS A 1 206 ? 11.370 8.249 -10.042 1.00 97.44 206 LYS A CA 1
ATOM 1530 C C . LYS A 1 206 ? 10.349 7.575 -10.952 1.00 97.44 206 LYS A C 1
ATOM 1532 O O . LYS A 1 206 ? 10.520 7.540 -12.171 1.00 97.44 206 LYS A O 1
ATOM 1537 N N . MET A 1 207 ? 9.288 7.044 -10.366 1.00 97.94 207 MET A N 1
ATOM 1538 C CA . MET A 1 207 ? 8.151 6.468 -11.075 1.00 97.94 207 MET A CA 1
ATOM 1539 C C . MET A 1 207 ? 6.878 7.103 -10.539 1.00 97.94 207 MET A C 1
ATOM 1541 O O . MET A 1 207 ? 6.703 7.212 -9.327 1.00 97.94 207 MET A O 1
ATOM 1545 N N . LYS A 1 208 ? 5.983 7.496 -11.439 1.00 96.94 208 LYS A N 1
ATOM 1546 C CA . LYS A 1 208 ? 4.740 8.170 -11.088 1.00 96.94 208 LYS A CA 1
ATOM 1547 C C . LYS A 1 208 ? 3.565 7.585 -11.852 1.00 96.94 208 LYS A C 1
ATOM 1549 O O . LYS A 1 208 ? 3.644 7.432 -13.069 1.00 96.94 208 LYS A O 1
ATOM 1554 N N . LEU A 1 209 ? 2.478 7.312 -11.140 1.00 97.00 209 LEU A N 1
ATOM 1555 C CA . LEU A 1 209 ? 1.178 6.996 -11.717 1.00 97.00 209 LEU A CA 1
ATOM 1556 C C . LEU A 1 209 ? 0.224 8.162 -11.447 1.00 97.00 209 LEU A C 1
ATOM 1558 O O . LEU A 1 209 ? 0.107 8.620 -10.312 1.00 97.00 209 LEU A O 1
ATOM 1562 N N . THR A 1 210 ? -0.435 8.650 -12.495 1.00 96.00 210 THR A N 1
ATOM 1563 C CA . THR A 1 210 ? -1.429 9.735 -12.414 1.00 96.00 210 THR A CA 1
ATOM 1564 C C . THR A 1 210 ? -2.728 9.334 -13.084 1.00 96.00 210 THR A C 1
ATOM 1566 O O . THR A 1 210 ? -2.713 8.509 -13.999 1.00 96.00 210 THR A O 1
ATOM 1569 N N . ASN A 1 211 ? -3.834 9.959 -12.673 1.00 91.94 211 ASN A N 1
ATOM 1570 C CA . ASN A 1 211 ? -5.164 9.754 -13.245 1.00 91.94 211 ASN A CA 1
ATOM 1571 C C . ASN A 1 211 ? -5.605 8.279 -13.232 1.00 91.94 211 ASN A C 1
ATOM 1573 O O . ASN A 1 211 ? -6.300 7.836 -14.150 1.00 91.94 211 ASN A O 1
ATOM 1577 N N . ALA A 1 212 ? -5.217 7.495 -12.220 1.00 89.12 212 ALA A N 1
ATOM 1578 C CA . ALA A 1 212 ? -5.433 6.046 -12.244 1.00 89.12 212 ALA A CA 1
ATOM 1579 C C . ALA A 1 212 ? -6.919 5.630 -12.238 1.00 89.12 212 ALA A C 1
ATOM 1581 O O . ALA A 1 212 ? -7.272 4.520 -12.641 1.00 89.12 212 ALA A O 1
ATOM 1582 N N . THR A 1 213 ? -7.821 6.525 -11.835 1.00 89.31 213 THR A N 1
ATOM 1583 C CA . THR A 1 213 ? -9.271 6.287 -11.876 1.00 89.31 213 THR A CA 1
ATOM 1584 C C . THR A 1 213 ? -9.905 6.573 -13.236 1.00 89.31 213 THR A C 1
ATOM 1586 O O . THR A 1 213 ? -10.980 6.045 -13.505 1.00 89.31 213 THR A O 1
ATOM 1589 N N . THR A 1 214 ? -9.271 7.373 -14.101 1.00 93.38 214 THR A N 1
ATOM 1590 C CA . THR A 1 214 ? -9.869 7.846 -15.363 1.00 93.38 214 THR A CA 1
ATOM 1591 C C . THR A 1 214 ? -9.060 7.431 -16.583 1.00 93.38 214 THR A C 1
ATOM 1593 O O . THR A 1 214 ? -9.555 6.694 -17.426 1.00 93.38 214 THR A O 1
ATOM 1596 N N . THR A 1 215 ? -7.821 7.903 -16.694 1.00 95.81 215 THR A N 1
ATOM 1597 C CA . THR A 1 215 ? -6.920 7.625 -17.817 1.00 95.81 215 THR A CA 1
ATOM 1598 C C . THR A 1 215 ? -5.511 7.442 -17.257 1.00 95.81 215 THR A C 1
ATOM 1600 O O . THR A 1 215 ? -4.738 8.399 -17.264 1.00 95.81 215 THR A O 1
ATOM 1603 N N . PRO A 1 216 ? -5.181 6.259 -16.708 1.00 97.25 216 PRO A N 1
ATOM 1604 C CA . PRO A 1 216 ? -3.927 6.070 -15.996 1.00 97.25 216 PRO A CA 1
ATOM 1605 C C . PRO A 1 216 ? -2.722 6.363 -16.891 1.00 97.25 216 PRO A C 1
ATOM 1607 O O . PRO A 1 216 ? -2.587 5.804 -17.981 1.00 97.25 216 PRO A O 1
ATOM 1610 N N . VAL A 1 217 ? -1.824 7.219 -16.408 1.00 97.88 217 VAL A N 1
ATOM 1611 C CA . VAL A 1 217 ? -0.571 7.557 -17.087 1.00 97.88 217 VAL A CA 1
ATOM 1612 C C . VAL A 1 217 ? 0.593 7.185 -16.184 1.00 97.88 217 VAL A C 1
ATOM 1614 O O . VAL A 1 217 ? 0.778 7.777 -15.118 1.00 97.88 217 VAL A O 1
ATOM 1617 N N . LEU A 1 218 ? 1.381 6.207 -16.632 1.00 98.19 218 LEU A N 1
ATOM 1618 C CA . LEU A 1 218 ? 2.613 5.784 -15.976 1.00 98.19 218 LEU A CA 1
ATOM 1619 C C . LEU A 1 218 ? 3.803 6.528 -16.584 1.00 98.19 218 LEU A C 1
ATOM 1621 O O . LEU A 1 218 ? 3.991 6.537 -17.803 1.00 98.19 218 LEU A O 1
ATOM 1625 N N . GLN A 1 219 ? 4.606 7.158 -15.735 1.00 98.12 219 GLN A N 1
ATOM 1626 C CA . GLN A 1 219 ? 5.748 7.968 -16.142 1.00 98.12 219 GLN A CA 1
ATOM 1627 C C . GLN A 1 219 ? 6.988 7.610 -15.329 1.00 98.12 219 GLN A C 1
ATOM 1629 O O . GLN A 1 219 ? 6.892 7.223 -14.163 1.00 98.12 219 GLN A O 1
ATOM 1634 N N . TYR A 1 220 ? 8.158 7.796 -15.934 1.00 98.19 220 TYR A N 1
ATOM 1635 C CA . TYR A 1 220 ? 9.448 7.530 -15.303 1.00 98.19 220 TYR A CA 1
ATOM 1636 C C . TYR A 1 220 ? 10.425 8.684 -15.532 1.00 98.19 220 TYR A C 1
ATOM 1638 O O . TYR A 1 220 ? 10.394 9.321 -16.583 1.00 98.19 220 TYR A O 1
ATOM 1646 N N . ALA A 1 221 ? 11.317 8.924 -14.575 1.00 97.38 221 ALA A N 1
ATOM 1647 C CA . ALA A 1 221 ? 12.419 9.876 -14.689 1.00 97.38 221 ALA A CA 1
ATOM 1648 C C . ALA A 1 221 ? 13.662 9.333 -13.977 1.00 97.38 221 ALA A C 1
ATOM 1650 O O . ALA A 1 221 ? 13.552 8.763 -12.896 1.00 97.38 221 ALA A O 1
ATOM 1651 N N . PHE A 1 222 ? 14.853 9.536 -14.539 1.00 96.44 222 PHE A N 1
ATOM 1652 C CA . PHE A 1 222 ? 16.109 9.253 -13.838 1.00 96.44 222 PHE A CA 1
ATOM 1653 C C . PHE A 1 222 ? 16.646 10.530 -13.180 1.00 96.44 222 PHE A C 1
ATOM 1655 O O . PHE A 1 222 ? 16.730 11.574 -13.828 1.00 96.44 222 PHE A O 1
ATOM 1662 N N . GLY A 1 223 ? 17.005 10.448 -11.896 1.00 94.31 223 GLY A N 1
ATOM 1663 C CA . GLY A 1 223 ? 17.474 11.586 -11.100 1.00 94.31 223 GLY A CA 1
ATOM 1664 C C . GLY A 1 223 ? 16.490 12.760 -11.115 1.00 94.31 223 GLY A C 1
ATOM 1665 O O . GLY A 1 223 ? 15.316 12.610 -10.769 1.00 94.31 223 GLY A O 1
ATOM 1666 N N . ASP A 1 224 ? 16.974 13.927 -11.533 1.00 94.12 224 ASP A N 1
ATOM 1667 C CA . ASP A 1 224 ? 16.178 15.154 -11.693 1.00 94.12 224 ASP A CA 1
ATOM 1668 C C . ASP A 1 224 ? 15.790 15.433 -13.152 1.00 94.12 224 ASP A C 1
ATOM 1670 O O . ASP A 1 224 ? 15.378 16.540 -13.498 1.00 94.12 224 ASP A O 1
ATOM 1674 N N . GLY A 1 225 ? 15.914 14.425 -14.019 1.00 95.31 225 GLY A N 1
ATOM 1675 C CA . GLY A 1 225 ? 15.442 14.501 -15.394 1.00 95.31 225 GLY A CA 1
ATOM 1676 C C . GLY A 1 225 ? 13.917 14.657 -15.493 1.00 95.31 225 GLY A C 1
ATOM 1677 O O . GLY A 1 225 ? 13.187 14.415 -14.528 1.00 95.31 225 GLY A O 1
ATOM 1678 N N . PRO A 1 226 ? 13.407 15.049 -16.672 1.00 96.06 226 PRO A N 1
ATOM 1679 C CA . PRO A 1 226 ? 11.973 15.151 -16.902 1.00 96.06 226 PRO A CA 1
ATOM 1680 C C . PRO A 1 226 ? 11.306 13.770 -16.891 1.00 96.06 226 PRO A C 1
ATOM 1682 O O . PRO A 1 226 ? 11.890 12.774 -17.324 1.00 96.06 226 PRO A O 1
ATOM 1685 N N . PHE A 1 227 ? 10.048 13.726 -16.450 1.00 97.12 227 PHE A N 1
ATOM 1686 C CA . PHE A 1 227 ? 9.214 12.535 -16.579 1.00 97.12 227 PHE A CA 1
ATOM 1687 C C . PHE A 1 227 ? 8.897 12.250 -18.048 1.00 97.12 227 PHE A C 1
ATOM 1689 O O . PHE A 1 227 ? 8.400 13.112 -18.772 1.00 97.12 227 PHE A O 1
ATOM 1696 N N . VAL A 1 228 ? 9.143 11.012 -18.463 1.00 97.50 228 VAL A N 1
ATOM 1697 C CA . VAL A 1 228 ? 8.777 10.479 -19.774 1.00 97.50 228 VAL A CA 1
ATOM 1698 C C . VAL A 1 228 ? 7.642 9.485 -19.587 1.00 97.50 228 VAL A C 1
ATOM 1700 O O . VAL A 1 228 ? 7.715 8.574 -18.758 1.00 97.50 228 VAL A O 1
ATOM 1703 N N . THR A 1 229 ? 6.575 9.669 -20.359 1.00 98.00 229 THR A N 1
ATOM 1704 C CA . THR A 1 229 ? 5.411 8.784 -20.341 1.00 98.00 229 THR A CA 1
ATOM 1705 C C . THR A 1 229 ? 5.746 7.442 -20.981 1.00 98.00 229 THR A C 1
ATOM 1707 O O . THR A 1 229 ? 6.194 7.384 -22.127 1.00 98.00 229 THR A O 1
ATOM 1710 N N . ALA A 1 230 ? 5.485 6.353 -20.260 1.00 98.19 230 ALA A N 1
ATOM 1711 C CA . ALA A 1 230 ? 5.596 5.010 -20.803 1.00 98.19 230 ALA A CA 1
ATOM 1712 C C . ALA A 1 230 ? 4.440 4.740 -21.772 1.00 98.19 230 ALA A C 1
ATOM 1714 O O . ALA A 1 230 ? 3.269 4.897 -21.428 1.00 98.19 230 ALA A O 1
ATOM 1715 N N . THR A 1 231 ? 4.770 4.334 -22.999 1.00 97.94 231 THR A N 1
ATOM 1716 C CA . THR A 1 231 ? 3.779 4.047 -24.040 1.00 97.94 231 THR A CA 1
ATOM 1717 C C . THR A 1 231 ? 3.670 2.544 -24.254 1.00 97.94 231 THR A C 1
ATOM 1719 O O . THR A 1 231 ? 4.523 1.928 -24.889 1.00 97.94 231 THR A O 1
ATOM 1722 N N . PHE A 1 232 ? 2.600 1.938 -23.755 1.00 97.75 232 PHE A N 1
ATOM 1723 C CA . PHE A 1 232 ? 2.294 0.523 -23.980 1.00 97.75 232 PHE A CA 1
ATOM 1724 C C . PHE A 1 232 ? 1.563 0.328 -25.326 1.00 97.75 232 PHE A C 1
ATOM 1726 O O . PHE A 1 232 ? 1.422 1.282 -26.099 1.00 97.75 232 PHE A O 1
ATOM 1733 N N . SER A 1 233 ? 1.212 -0.903 -25.682 1.00 97.62 233 SER A N 1
ATOM 1734 C CA . SER A 1 233 ? 0.475 -1.254 -26.905 1.00 97.62 233 SER A CA 1
ATOM 1735 C C . SER A 1 233 ? -1.005 -0.881 -26.800 1.00 97.62 233 SER A C 1
ATOM 1737 O O . SER A 1 233 ? -1.630 -0.552 -27.804 1.00 97.62 233 SER A O 1
ATOM 1739 N N . SER A 1 234 ? -1.542 -0.886 -25.584 1.00 97.25 234 SER A N 1
ATOM 1740 C CA . SER A 1 234 ? -2.887 -0.468 -25.209 1.00 97.25 234 SER A CA 1
ATOM 1741 C C . SER A 1 234 ? -2.829 0.483 -24.006 1.00 97.25 234 SER A C 1
ATOM 1743 O O . SER A 1 234 ? -1.873 0.443 -23.227 1.00 97.25 234 SER A O 1
ATOM 1745 N N . PRO A 1 235 ? -3.842 1.346 -23.815 1.00 97.12 235 PRO A N 1
ATOM 1746 C CA . PRO A 1 235 ? -3.952 2.157 -22.606 1.00 97.12 235 PRO A CA 1
ATOM 1747 C C . PRO A 1 235 ? -4.013 1.294 -21.339 1.00 97.12 235 PRO A C 1
ATOM 1749 O O . PRO A 1 235 ? -4.614 0.217 -21.338 1.00 97.12 235 PRO A O 1
ATOM 1752 N N . ILE A 1 236 ? -3.435 1.792 -20.244 1.00 97.56 236 ILE A N 1
ATOM 1753 C CA . ILE A 1 236 ? -3.542 1.151 -18.928 1.00 97.56 236 ILE A CA 1
ATOM 1754 C C . ILE A 1 236 ? -5.023 1.182 -18.494 1.00 97.56 236 ILE A C 1
ATOM 1756 O O . ILE A 1 236 ? -5.625 2.259 -18.510 1.00 97.56 236 ILE A O 1
ATOM 1760 N N . PRO A 1 237 ? -5.632 0.044 -18.104 1.00 96.94 237 PRO A N 1
ATOM 1761 C CA . PRO A 1 237 ? -7.028 -0.000 -17.680 1.00 96.94 237 PRO A CA 1
ATOM 1762 C C . PRO A 1 237 ? -7.316 0.921 -16.491 1.00 96.94 237 PRO A C 1
ATOM 1764 O O . PRO A 1 237 ? -6.647 0.838 -15.460 1.00 96.94 237 PRO A O 1
ATOM 1767 N N . ALA A 1 238 ? -8.330 1.772 -16.628 1.00 96.38 238 ALA A N 1
ATOM 1768 C CA . ALA A 1 238 ? -8.779 2.692 -15.588 1.00 96.38 238 ALA A CA 1
ATOM 1769 C C . ALA A 1 238 ? -9.617 2.001 -14.501 1.00 96.38 238 ALA A C 1
ATOM 1771 O O . ALA A 1 238 ? -10.135 0.901 -14.696 1.00 96.38 238 ALA A O 1
ATOM 1772 N N . GLY A 1 239 ? -9.770 2.668 -13.353 1.00 90.75 239 GLY A N 1
ATOM 1773 C CA . GLY A 1 239 ? -10.653 2.222 -12.265 1.00 90.75 239 GLY A CA 1
ATOM 1774 C C . GLY A 1 239 ? -10.131 1.018 -11.476 1.00 90.75 239 GLY A C 1
ATOM 1775 O O . GLY A 1 239 ? -10.828 0.499 -10.607 1.00 90.75 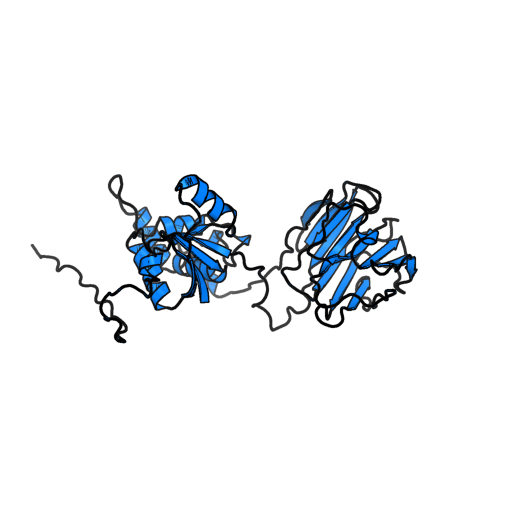239 GLY A O 1
ATOM 1776 N N . GLN A 1 240 ? -8.906 0.577 -11.758 1.00 93.62 240 GLN A N 1
ATOM 1777 C CA . GLN A 1 240 ? -8.226 -0.475 -11.014 1.00 93.62 240 GLN A CA 1
ATOM 1778 C C . GLN A 1 240 ? -7.347 0.133 -9.914 1.00 93.62 240 GLN A C 1
ATOM 1780 O O . GLN A 1 240 ? -6.850 1.255 -10.028 1.00 93.62 240 GLN A O 1
ATOM 1785 N N . SER A 1 241 ? -7.156 -0.611 -8.825 1.00 93.62 241 SER A N 1
ATOM 1786 C CA . SER A 1 241 ? -6.192 -0.245 -7.788 1.00 93.62 241 SER A CA 1
ATOM 1787 C C . SER A 1 241 ? -4.833 -0.818 -8.169 1.00 93.62 241 SER A C 1
ATOM 1789 O O . SER A 1 241 ? -4.660 -2.038 -8.194 1.00 93.62 241 SER A O 1
ATOM 1791 N N . TYR A 1 242 ? -3.891 0.060 -8.505 1.00 95.88 242 TYR A N 1
ATOM 1792 C CA . TYR A 1 242 ? -2.520 -0.310 -8.829 1.00 95.88 242 TYR A CA 1
ATOM 1793 C C . TYR A 1 242 ? -1.592 0.006 -7.659 1.00 95.88 242 TYR A C 1
ATOM 1795 O O . TYR A 1 242 ? -1.729 1.043 -7.017 1.00 95.88 242 TYR A O 1
ATOM 1803 N N . GLY A 1 243 ? -0.623 -0.871 -7.425 1.00 95.50 243 GLY A N 1
ATOM 1804 C CA . GLY A 1 243 ? 0.483 -0.649 -6.502 1.00 95.50 243 GLY A CA 1
ATOM 1805 C C . GLY A 1 243 ? 1.820 -0.591 -7.247 1.00 95.50 243 GLY A C 1
ATOM 1806 O O . GLY A 1 243 ? 1.961 -1.251 -8.286 1.00 95.50 243 GLY A O 1
ATOM 1807 N N . PRO A 1 244 ? 2.819 0.157 -6.739 1.00 96.94 244 PRO A N 1
ATOM 1808 C CA . PRO A 1 244 ? 4.196 0.042 -7.196 1.00 96.94 244 PRO A CA 1
ATOM 1809 C C . PRO A 1 244 ? 4.660 -1.410 -7.109 1.00 96.94 244 PRO A C 1
ATOM 1811 O O . PRO A 1 244 ? 4.394 -2.098 -6.124 1.00 96.94 244 PRO A O 1
ATOM 1814 N N . ALA A 1 245 ? 5.374 -1.871 -8.125 1.00 96.81 245 ALA A N 1
ATOM 1815 C CA . ALA A 1 245 ? 5.845 -3.239 -8.211 1.00 96.81 245 ALA A CA 1
ATOM 1816 C C . ALA A 1 245 ? 7.284 -3.295 -8.725 1.00 96.81 245 ALA A C 1
ATOM 1818 O O . ALA A 1 245 ? 7.684 -2.514 -9.594 1.00 96.81 245 ALA A O 1
ATOM 1819 N N . ILE A 1 246 ? 8.045 -4.254 -8.204 1.00 96.56 246 ILE A N 1
ATOM 1820 C CA . ILE A 1 246 ? 9.393 -4.575 -8.670 1.00 96.56 246 ILE A CA 1
ATOM 1821 C C . ILE A 1 246 ? 9.554 -6.083 -8.843 1.00 96.56 246 ILE A C 1
ATOM 1823 O O . ILE A 1 246 ? 9.083 -6.863 -8.014 1.00 96.56 246 ILE A O 1
ATOM 1827 N N . LEU A 1 247 ? 10.228 -6.489 -9.919 1.00 95.81 247 LEU A N 1
ATOM 1828 C CA . LEU A 1 247 ? 10.675 -7.859 -10.153 1.00 95.81 247 LEU A CA 1
ATOM 1829 C C . LEU A 1 247 ? 12.197 -7.882 -10.309 1.00 95.81 247 LEU A C 1
ATOM 1831 O O . LEU A 1 247 ? 12.784 -7.024 -10.978 1.00 95.81 247 LEU A O 1
ATOM 1835 N N . PHE A 1 248 ? 12.816 -8.905 -9.730 1.00 95.00 248 PHE A N 1
ATOM 1836 C CA . PHE A 1 248 ? 14.263 -9.096 -9.714 1.00 95.00 248 PHE A CA 1
ATOM 1837 C C . PHE A 1 248 ? 14.683 -10.213 -10.673 1.00 95.00 248 PHE A C 1
ATOM 1839 O O . PHE A 1 248 ? 14.082 -11.289 -10.692 1.00 95.00 248 PHE A O 1
ATOM 1846 N N . ALA A 1 249 ? 15.733 -9.980 -11.462 1.00 94.69 249 ALA A N 1
ATOM 1847 C CA . ALA A 1 249 ? 16.249 -10.990 -12.387 1.00 94.69 249 ALA A CA 1
ATOM 1848 C C . ALA A 1 249 ? 17.171 -12.010 -11.710 1.00 94.69 249 ALA A C 1
ATOM 1850 O O . ALA A 1 249 ? 17.315 -13.131 -12.200 1.00 94.69 249 ALA A O 1
ATOM 1851 N N . ALA A 1 250 ? 17.833 -11.617 -10.622 1.00 94.19 250 ALA A N 1
ATOM 1852 C CA . ALA A 1 250 ? 18.857 -12.410 -9.954 1.00 94.19 250 ALA A CA 1
ATOM 1853 C C . ALA A 1 250 ? 18.796 -12.223 -8.437 1.00 94.19 250 ALA A C 1
ATOM 1855 O O . ALA A 1 250 ? 18.316 -11.198 -7.961 1.00 94.19 250 ALA A O 1
ATOM 1856 N N . ALA A 1 251 ? 19.339 -13.192 -7.701 1.00 94.19 251 ALA A N 1
ATOM 1857 C CA . ALA A 1 251 ? 19.396 -13.155 -6.246 1.00 94.19 251 ALA A CA 1
ATOM 1858 C C . ALA A 1 251 ? 20.407 -12.112 -5.755 1.00 94.19 251 ALA A C 1
ATOM 1860 O O . ALA A 1 251 ? 21.351 -11.753 -6.464 1.00 94.19 251 ALA A O 1
ATOM 1861 N N . ASN A 1 252 ? 20.234 -11.665 -4.511 1.00 94.25 252 ASN A N 1
ATOM 1862 C CA . ASN A 1 252 ? 21.078 -10.681 -3.829 1.00 94.25 252 ASN A CA 1
ATOM 1863 C C . ASN A 1 252 ? 21.115 -9.295 -4.496 1.00 94.25 252 ASN A C 1
ATOM 1865 O O . ASN A 1 252 ? 21.915 -8.441 -4.115 1.00 94.25 252 ASN A O 1
ATOM 1869 N N . GLN A 1 253 ? 20.236 -9.033 -5.464 1.00 94.62 253 GLN A N 1
ATOM 1870 C CA . GLN A 1 253 ? 19.979 -7.680 -5.938 1.00 94.62 253 GLN A CA 1
ATOM 1871 C C . GLN A 1 253 ? 19.229 -6.912 -4.855 1.00 94.62 253 GLN A C 1
ATOM 1873 O O . GLN A 1 253 ? 18.263 -7.435 -4.288 1.00 94.62 253 GLN A O 1
ATOM 1878 N N . SER A 1 254 ? 19.659 -5.677 -4.591 1.00 94.56 254 SER A N 1
ATOM 1879 C CA . SER A 1 254 ? 19.011 -4.815 -3.608 1.00 94.56 254 SER A CA 1
ATOM 1880 C C . SER A 1 254 ? 18.590 -3.478 -4.197 1.00 94.56 254 SER A C 1
ATOM 1882 O O . 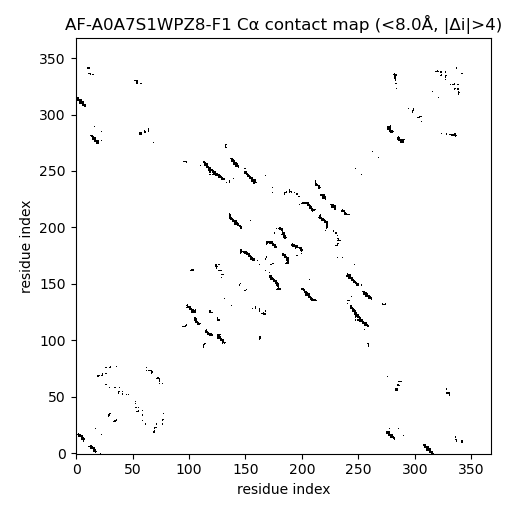SER A 1 254 ? 19.316 -2.889 -4.997 1.00 94.56 254 SER A O 1
ATOM 1884 N N . VAL A 1 255 ? 17.408 -3.025 -3.789 1.00 96.12 255 VAL A N 1
ATOM 1885 C CA . VAL A 1 255 ? 16.800 -1.763 -4.215 1.00 96.12 255 VAL A CA 1
ATOM 1886 C C . VAL A 1 255 ? 16.125 -1.130 -3.008 1.00 96.12 255 VAL A C 1
ATOM 1888 O O . VAL A 1 255 ? 15.398 -1.810 -2.287 1.00 96.12 255 VAL A O 1
ATOM 1891 N N . THR A 1 256 ? 16.341 0.162 -2.793 1.00 96.38 256 THR A N 1
ATOM 1892 C CA . THR A 1 256 ? 15.590 0.929 -1.791 1.00 96.38 256 THR A CA 1
ATOM 1893 C C . THR A 1 256 ? 14.445 1.661 -2.473 1.00 96.38 256 THR A C 1
ATOM 1895 O O . THR A 1 256 ? 14.660 2.292 -3.505 1.00 96.38 256 THR A O 1
ATOM 1898 N N . ILE A 1 257 ? 13.242 1.586 -1.911 1.00 95.75 257 ILE A N 1
ATOM 1899 C CA . ILE A 1 257 ? 12.080 2.362 -2.355 1.00 95.75 257 ILE A CA 1
ATOM 1900 C C . ILE A 1 257 ? 11.700 3.395 -1.295 1.00 95.75 257 ILE A C 1
ATOM 1902 O O . ILE A 1 257 ? 11.656 3.082 -0.108 1.00 95.75 257 ILE A O 1
ATOM 1906 N N . GLU A 1 258 ? 11.389 4.608 -1.735 1.00 94.00 258 GLU A N 1
ATOM 1907 C CA . GLU A 1 258 ? 10.878 5.703 -0.915 1.00 94.00 258 GLU A CA 1
ATOM 1908 C C . GLU A 1 258 ? 9.607 6.272 -1.554 1.00 94.00 258 GLU A C 1
ATOM 1910 O O . GLU A 1 258 ? 9.594 6.622 -2.737 1.00 94.00 258 GLU A O 1
ATOM 1915 N N . LEU A 1 259 ? 8.521 6.384 -0.785 1.00 88.38 259 LEU A N 1
ATOM 1916 C CA . LEU A 1 259 ? 7.289 7.009 -1.259 1.00 88.38 259 LEU A CA 1
ATOM 1917 C C . LEU A 1 259 ? 7.472 8.520 -1.201 1.00 88.38 259 LEU A C 1
ATOM 1919 O O . LEU A 1 259 ? 7.571 9.120 -0.133 1.00 88.38 259 LEU A O 1
ATOM 1923 N N . THR A 1 260 ? 7.536 9.140 -2.370 1.00 83.44 260 THR A N 1
ATOM 1924 C CA . THR A 1 260 ? 7.683 10.586 -2.487 1.00 83.44 260 THR A CA 1
ATOM 1925 C C . THR A 1 260 ? 6.275 11.125 -2.642 1.00 83.44 260 THR A C 1
ATOM 1927 O O . THR A 1 260 ? 5.767 11.157 -3.754 1.00 83.44 260 THR A O 1
ATOM 1930 N N . SER A 1 261 ? 5.581 11.430 -1.539 1.00 66.81 261 SER A N 1
ATOM 1931 C CA . SER A 1 261 ? 4.153 11.762 -1.622 1.00 66.81 261 SER A CA 1
ATOM 1932 C C . SER A 1 261 ? 3.907 12.854 -2.669 1.00 66.81 261 SER A C 1
ATOM 1934 O O . SER A 1 261 ? 4.351 14.003 -2.552 1.00 66.81 261 SER A O 1
ATOM 1936 N N . ALA A 1 262 ? 3.210 12.478 -3.741 1.00 51.38 262 ALA A N 1
ATOM 1937 C CA . ALA A 1 262 ? 2.708 13.437 -4.697 1.00 51.38 262 ALA A CA 1
ATOM 1938 C C . ALA A 1 262 ? 1.664 14.262 -3.935 1.00 51.38 262 ALA A C 1
ATOM 1940 O O . ALA A 1 262 ? 0.608 13.757 -3.582 1.00 51.38 262 ALA A O 1
ATOM 1941 N N . GLN A 1 263 ? 1.988 15.525 -3.652 1.00 47.44 263 GLN A N 1
ATOM 1942 C CA . GLN A 1 263 ? 1.133 16.500 -2.959 1.00 47.44 263 GLN A CA 1
ATOM 1943 C C . GLN A 1 263 ? 1.071 16.430 -1.417 1.00 47.44 263 GLN A C 1
ATOM 1945 O O . GLN A 1 263 ? -0.002 16.483 -0.825 1.00 47.44 263 GLN A O 1
ATOM 1950 N N . SER A 1 264 ? 2.217 16.536 -0.736 1.00 39.59 264 SER A N 1
ATOM 1951 C CA . SER A 1 264 ? 2.264 17.223 0.572 1.00 39.59 264 SER A CA 1
ATOM 1952 C C . SER A 1 264 ? 2.902 18.611 0.462 1.00 39.59 264 SER A C 1
ATOM 1954 O O . SER A 1 264 ? 3.876 18.947 1.134 1.00 39.59 264 SER A O 1
ATOM 1956 N N . LYS A 1 265 ? 2.324 19.466 -0.383 1.00 44.34 265 LYS A N 1
ATOM 1957 C CA . LYS A 1 265 ? 2.367 20.912 -0.154 1.00 44.34 265 LYS A CA 1
ATOM 1958 C C . LYS A 1 265 ? 0.929 21.422 -0.146 1.00 44.34 265 LYS A C 1
ATOM 1960 O O . LYS A 1 265 ? 0.369 21.746 -1.183 1.00 44.34 265 LYS A O 1
ATOM 1965 N N . LYS A 1 266 ? 0.387 21.535 1.074 1.00 37.22 266 LYS A N 1
ATOM 1966 C CA . LYS A 1 266 ? -0.668 22.483 1.482 1.00 37.22 266 LYS A CA 1
ATOM 1967 C C . LYS A 1 266 ? -2.152 22.065 1.523 1.00 37.22 266 LYS A C 1
ATOM 1969 O O . LYS A 1 266 ? -2.968 22.967 1.674 1.00 37.22 266 LYS A O 1
ATOM 1974 N N . GLY A 1 267 ? -2.544 20.783 1.496 1.00 35.62 267 GLY A N 1
ATOM 1975 C CA . GLY A 1 267 ? -3.996 20.501 1.541 1.00 35.62 267 GLY A CA 1
ATOM 1976 C C . GLY A 1 267 ? -4.547 19.140 1.967 1.00 35.62 267 GLY A C 1
ATOM 1977 O O . GLY A 1 267 ? -5.764 19.034 2.061 1.00 35.62 267 GLY A O 1
ATOM 1978 N N . MET A 1 268 ? -3.749 18.106 2.249 1.00 33.31 268 MET A N 1
ATOM 1979 C CA . MET A 1 268 ? -4.305 16.772 2.545 1.00 33.31 268 MET A CA 1
ATOM 1980 C C . MET A 1 268 ? -3.655 16.118 3.764 1.00 33.31 268 MET A C 1
ATOM 1982 O O . MET A 1 268 ? -2.953 15.124 3.664 1.00 33.31 268 MET A O 1
ATOM 1986 N N . GLN A 1 269 ? -3.976 16.638 4.948 1.00 35.09 269 GLN A N 1
ATOM 1987 C CA . GLN A 1 269 ? -3.771 15.937 6.224 1.00 35.09 269 GLN A CA 1
ATOM 1988 C C . GLN A 1 269 ? -4.938 14.976 6.551 1.00 35.09 269 GLN A C 1
ATOM 1990 O O . GLN A 1 269 ? -5.143 14.618 7.704 1.00 35.09 269 GLN A O 1
ATOM 1995 N N . LYS A 1 270 ? -5.767 14.587 5.566 1.00 39.12 270 LYS A N 1
ATOM 1996 C CA . LYS A 1 270 ? -7.052 13.911 5.841 1.00 39.12 270 LYS A CA 1
ATOM 1997 C C . LYS A 1 270 ? -7.310 12.604 5.090 1.00 39.12 270 LYS A C 1
ATOM 1999 O O . LYS A 1 270 ? -8.385 12.040 5.250 1.00 39.12 270 LYS A O 1
ATOM 2004 N N . VAL A 1 271 ? -6.378 12.093 4.286 1.00 33.69 271 VAL A N 1
ATOM 2005 C CA . VAL A 1 271 ? -6.666 10.900 3.465 1.00 33.69 271 VAL A CA 1
ATOM 2006 C C . VAL A 1 271 ? -5.454 9.971 3.371 1.00 33.69 271 VAL A C 1
ATOM 2008 O O . VAL A 1 271 ? -4.963 9.701 2.286 1.00 33.69 271 VAL A O 1
ATOM 2011 N N . MET A 1 272 ? -4.947 9.498 4.511 1.00 30.73 272 MET A N 1
ATOM 2012 C CA . MET A 1 272 ? -4.158 8.261 4.580 1.00 30.73 272 MET A CA 1
ATOM 2013 C C . MET A 1 272 ? -4.422 7.560 5.913 1.00 30.73 272 MET A C 1
ATOM 2015 O O . MET A 1 272 ? -3.774 7.818 6.918 1.00 30.73 272 MET A O 1
ATOM 2019 N N . SER A 1 273 ? -5.397 6.665 5.912 1.00 35.97 273 SER A N 1
ATOM 2020 C CA . SER A 1 273 ? -5.242 5.359 6.539 1.00 35.97 273 SER A CA 1
ATOM 2021 C C . SER A 1 273 ? -6.229 4.441 5.832 1.00 35.97 273 SER A C 1
ATOM 2023 O O . SER A 1 273 ? -7.425 4.739 5.777 1.00 35.97 273 SER A O 1
ATOM 2025 N N . SER A 1 274 ? -5.763 3.317 5.282 1.00 40.16 274 SER A N 1
ATOM 2026 C CA . SER A 1 274 ? -6.605 2.121 5.269 1.00 40.16 274 SER A CA 1
ATOM 2027 C C . SER A 1 274 ? -7.027 1.961 6.723 1.00 40.16 274 SER A C 1
ATOM 2029 O O . SER A 1 274 ? -6.175 1.675 7.564 1.00 40.16 274 SER A O 1
ATOM 2031 N N . THR A 1 275 ? -8.246 2.393 7.050 1.00 53.97 275 THR A N 1
ATOM 2032 C CA . THR A 1 275 ? -8.554 2.840 8.408 1.00 53.97 275 THR A CA 1
ATOM 2033 C C . THR A 1 275 ? -8.379 1.651 9.321 1.00 53.97 275 THR A C 1
ATOM 2035 O O . THR A 1 275 ? -9.210 0.751 9.289 1.00 53.97 275 THR A O 1
ATOM 2038 N N . VAL A 1 276 ? -7.279 1.617 10.077 1.00 65.31 276 VAL A N 1
ATOM 2039 C CA . VAL A 1 276 ? -7.085 0.617 11.117 1.00 65.31 276 VAL A CA 1
ATOM 2040 C C . VAL A 1 276 ? -8.317 0.757 11.995 1.00 65.31 276 VAL A C 1
ATOM 2042 O O . VAL A 1 276 ? -8.577 1.820 12.571 1.00 65.31 276 VAL A O 1
ATOM 2045 N N . ARG A 1 277 ? -9.166 -0.266 11.938 1.00 82.06 277 ARG A N 1
ATOM 2046 C CA . ARG A 1 277 ? -10.367 -0.347 12.745 1.00 82.06 277 ARG A CA 1
ATOM 2047 C C . ARG A 1 277 ? -9.973 -1.065 14.017 1.00 82.06 277 ARG A C 1
ATOM 2049 O O . ARG A 1 277 ? -9.353 -2.127 13.982 1.00 82.06 277 ARG A O 1
ATOM 2056 N N . PHE A 1 278 ? -10.313 -0.444 15.125 1.00 87.38 278 PHE A N 1
ATOM 2057 C CA . PHE A 1 278 ? -10.077 -0.958 16.456 1.00 87.38 278 PHE A CA 1
ATOM 2058 C C . PHE A 1 278 ? -11.377 -1.526 16.984 1.00 87.38 278 PHE A C 1
ATOM 2060 O O . PHE A 1 278 ? -12.451 -1.001 16.686 1.00 87.38 278 PHE A O 1
ATOM 2067 N N . LEU A 1 279 ? -11.285 -2.578 17.782 1.00 88.62 279 LEU A N 1
ATOM 2068 C CA . LEU A 1 279 ? -12.428 -3.077 18.527 1.00 88.62 279 LEU A CA 1
ATOM 2069 C C . LEU A 1 279 ? -12.370 -2.531 19.939 1.00 88.62 279 LEU A C 1
ATOM 2071 O O . LEU A 1 279 ? -11.358 -2.644 20.617 1.00 88.62 279 LEU A O 1
ATOM 2075 N N . VAL A 1 280 ? -13.469 -1.937 20.369 1.00 90.88 280 VAL A N 1
ATOM 2076 C CA . VAL A 1 280 ? -13.630 -1.372 21.697 1.00 90.88 280 VAL A CA 1
ATOM 2077 C C . VAL A 1 280 ? -14.638 -2.231 22.449 1.00 90.88 280 VAL A C 1
ATOM 2079 O O . VAL A 1 280 ? -15.730 -2.489 21.940 1.00 90.88 280 VAL A O 1
ATOM 2082 N N . THR A 1 281 ? -14.264 -2.716 23.631 1.00 91.06 281 THR A N 1
ATOM 2083 C CA . THR A 1 281 ? -15.115 -3.574 24.473 1.00 91.06 281 THR A CA 1
ATOM 2084 C C . THR A 1 281 ? -16.037 -2.750 25.378 1.00 91.06 281 THR A C 1
ATOM 2086 O O . THR A 1 281 ? -15.885 -1.532 25.500 1.00 91.06 281 THR A O 1
ATOM 2089 N N . ASN A 1 282 ? -16.956 -3.410 26.092 1.00 90.25 282 ASN A N 1
ATOM 2090 C CA . ASN A 1 282 ? -17.792 -2.764 27.114 1.00 90.25 282 ASN A CA 1
ATOM 2091 C C . ASN A 1 282 ? -17.034 -2.190 28.315 1.00 90.25 282 ASN A C 1
ATOM 2093 O O . ASN A 1 282 ? -17.612 -1.416 29.071 1.00 90.25 282 ASN A O 1
ATOM 2097 N N . ARG A 1 283 ? -15.748 -2.515 28.468 1.00 86.88 283 ARG A N 1
ATOM 2098 C CA . ARG A 1 283 ? -14.851 -1.890 29.451 1.00 86.88 283 ARG A CA 1
ATOM 2099 C C . ARG A 1 283 ? -13.976 -0.793 28.846 1.00 86.88 283 ARG A C 1
ATOM 2101 O O . ARG A 1 283 ? -13.001 -0.365 29.452 1.00 86.88 283 ARG A O 1
ATOM 2108 N N . LEU A 1 284 ? -14.312 -0.355 27.632 1.00 89.44 284 LEU A N 1
ATOM 2109 C CA . LEU A 1 284 ? -13.560 0.626 26.856 1.00 89.44 284 LEU A CA 1
ATOM 2110 C C . LEU A 1 284 ? -12.112 0.195 26.554 1.00 89.44 284 LEU A C 1
ATOM 2112 O O . LEU A 1 284 ? -11.263 1.035 26.265 1.00 89.44 284 LEU A O 1
ATOM 2116 N N . GLN A 1 285 ? -11.840 -1.115 26.584 1.00 87.38 285 GLN A N 1
ATOM 2117 C CA . GLN A 1 285 ? -10.553 -1.662 26.164 1.00 87.38 285 GLN A CA 1
ATOM 2118 C C . GLN A 1 285 ? -10.478 -1.635 24.641 1.00 87.38 285 GLN A C 1
ATOM 2120 O O . GLN A 1 285 ? -11.397 -2.100 23.968 1.00 87.38 285 GLN A O 1
ATOM 2125 N N . VAL A 1 286 ? -9.385 -1.101 24.114 1.00 88.94 286 VAL A N 1
ATOM 2126 C CA . VAL A 1 286 ? -9.089 -1.006 22.689 1.00 88.94 286 VAL A CA 1
ATOM 2127 C C . VAL A 1 286 ? -8.220 -2.195 22.283 1.00 88.94 286 VAL A C 1
ATOM 2129 O O . VAL A 1 286 ? -7.147 -2.418 22.840 1.00 88.94 286 VAL A O 1
ATOM 2132 N N . LEU A 1 287 ? -8.690 -2.953 21.299 1.00 83.12 287 LEU A N 1
ATOM 2133 C CA . LEU A 1 287 ? -8.012 -4.098 20.707 1.00 83.12 287 LEU A CA 1
ATOM 2134 C C . LEU A 1 287 ? -7.623 -3.768 19.266 1.00 83.12 287 LEU A C 1
ATOM 2136 O O . LEU A 1 287 ? -8.431 -3.261 18.479 1.00 83.12 287 LEU A O 1
ATOM 2140 N N . GLU A 1 288 ? -6.378 -4.072 18.920 1.00 77.81 288 GLU A N 1
ATOM 2141 C CA . GLU A 1 288 ? -5.867 -3.961 17.558 1.00 77.81 288 GLU A CA 1
ATOM 2142 C C . GLU A 1 288 ? -6.295 -5.185 16.745 1.00 77.81 288 GLU A C 1
ATOM 2144 O O . GLU A 1 288 ? -6.214 -6.305 17.248 1.00 77.81 288 GLU A O 1
ATOM 2149 N N . ASN A 1 289 ? -6.649 -4.964 15.473 1.00 65.69 289 ASN A N 1
ATOM 2150 C CA . ASN A 1 289 ? -6.990 -5.958 14.443 1.00 65.69 289 ASN A CA 1
ATOM 2151 C C . ASN A 1 289 ? -8.504 -6.185 14.224 1.00 65.69 289 ASN A C 1
ATOM 2153 O O . ASN A 1 289 ? -9.272 -6.486 15.138 1.00 65.69 289 ASN A O 1
ATOM 2157 N N . SER A 1 290 ? -8.933 -6.007 12.969 1.00 61.28 290 SER A N 1
ATOM 2158 C CA . SER A 1 290 ? -10.336 -5.916 12.561 1.00 61.28 290 SER A CA 1
ATOM 2159 C C . SER A 1 290 ? -11.033 -7.276 12.483 1.00 61.28 290 SER A C 1
ATOM 2161 O O . SER A 1 290 ? -10.513 -8.202 11.864 1.00 61.28 290 SER A O 1
ATOM 2163 N N . SER A 1 291 ? -12.250 -7.317 13.036 1.00 57.94 291 SER A N 1
ATOM 2164 C CA . SER A 1 291 ? -13.395 -8.217 12.792 1.00 57.94 291 SER A CA 1
ATOM 2165 C C . SER A 1 291 ? -13.176 -9.738 12.725 1.00 57.94 291 SER A C 1
ATOM 2167 O O . SER A 1 291 ? -13.848 -10.438 13.472 1.00 57.94 291 SER A O 1
ATOM 2169 N N . ALA A 1 292 ? -12.278 -10.289 11.908 1.00 49.75 292 ALA A N 1
ATOM 2170 C CA . ALA A 1 292 ? -12.155 -11.738 11.713 1.00 49.75 292 ALA A CA 1
ATOM 2171 C C . ALA A 1 292 ? -11.685 -12.473 12.980 1.00 49.75 292 ALA A C 1
ATOM 2173 O O . ALA A 1 292 ? -12.359 -13.388 13.443 1.00 49.75 292 ALA A O 1
ATOM 2174 N N . THR A 1 293 ? -10.592 -12.020 13.601 1.00 52.66 293 THR A N 1
ATOM 2175 C CA . THR A 1 293 ? -10.048 -12.638 14.823 1.00 52.66 293 THR A CA 1
ATOM 2176 C C . THR A 1 293 ? -10.982 -12.462 16.016 1.00 52.66 293 THR A C 1
ATOM 2178 O O . THR A 1 293 ? -11.089 -13.347 16.855 1.00 52.66 293 THR A O 1
ATOM 2181 N N . ALA A 1 294 ? -11.701 -11.341 16.091 1.00 56.28 294 ALA A N 1
ATOM 2182 C CA . ALA A 1 294 ? -12.659 -11.099 17.162 1.00 56.28 294 ALA A CA 1
ATOM 2183 C C . ALA A 1 294 ? -13.932 -11.930 17.004 1.00 56.28 294 ALA A C 1
ATOM 2185 O O . ALA A 1 294 ? -14.378 -12.527 17.973 1.00 56.28 294 ALA A O 1
ATOM 2186 N N . ILE A 1 295 ? -14.475 -12.044 15.788 1.00 60.06 295 ILE A N 1
ATOM 2187 C CA . ILE A 1 295 ? -15.589 -12.952 15.476 1.00 60.06 295 ILE A CA 1
ATOM 2188 C C . ILE A 1 295 ? -15.204 -14.402 15.811 1.00 60.06 295 ILE A C 1
ATOM 2190 O O . ILE A 1 295 ? -16.014 -15.135 16.375 1.00 60.06 295 ILE A O 1
ATOM 2194 N N . GLN A 1 296 ? -13.958 -14.791 15.533 1.00 56.16 296 GLN A N 1
ATOM 2195 C CA . GLN A 1 296 ? -13.419 -16.114 15.847 1.00 56.16 296 GLN A CA 1
ATOM 2196 C C . GLN A 1 296 ? -13.247 -16.326 17.364 1.00 56.16 296 GLN A C 1
ATOM 2198 O O . GLN A 1 296 ? -13.720 -17.326 17.892 1.00 56.16 296 GLN A O 1
ATOM 2203 N N . LEU A 1 297 ? -12.699 -15.344 18.093 1.00 57.16 297 LEU A N 1
ATOM 2204 C CA . LEU A 1 297 ? -12.575 -15.378 19.559 1.00 57.16 297 LEU A CA 1
ATOM 2205 C C . LEU A 1 297 ? -13.936 -15.401 20.278 1.00 57.16 297 LEU A C 1
ATOM 2207 O O . LEU A 1 297 ? -14.071 -16.057 21.310 1.00 57.16 297 LEU A O 1
ATOM 2211 N N . ILE A 1 298 ? -14.945 -14.705 19.742 1.00 59.56 298 ILE A N 1
ATOM 2212 C CA . ILE A 1 298 ? -16.324 -14.700 20.263 1.00 59.56 298 ILE A CA 1
ATOM 2213 C C . ILE A 1 298 ? -16.975 -16.071 20.064 1.00 59.56 298 ILE A C 1
ATOM 2215 O O . ILE A 1 298 ? -17.549 -16.615 21.009 1.00 59.56 298 ILE A O 1
ATOM 2219 N N . ALA A 1 299 ? -16.848 -16.642 18.861 1.00 58.94 299 ALA A N 1
ATOM 2220 C CA . ALA A 1 299 ? -17.357 -17.976 18.555 1.00 58.94 299 ALA A CA 1
ATOM 2221 C C . ALA A 1 299 ? -16.690 -19.056 19.428 1.00 58.94 299 ALA A C 1
ATOM 2223 O O . ALA A 1 299 ? -17.358 -19.989 19.870 1.00 58.94 299 ALA A O 1
ATOM 2224 N N . GLU A 1 300 ? -15.394 -18.911 19.718 1.00 57.56 300 GLU A N 1
ATOM 2225 C CA . GLU A 1 300 ? -14.626 -19.873 20.515 1.00 57.56 300 GLU A CA 1
ATOM 2226 C C . GLU A 1 300 ? -14.881 -19.775 22.027 1.00 57.56 300 GLU A C 1
ATOM 2228 O O . GLU A 1 300 ? -14.918 -20.808 22.694 1.00 57.56 300 GLU A O 1
ATOM 2233 N N . ARG A 1 301 ? -15.055 -18.571 22.597 1.00 56.12 301 ARG A N 1
ATOM 2234 C CA . ARG A 1 301 ? -15.164 -18.407 24.063 1.00 56.12 301 ARG A CA 1
ATOM 2235 C C . ARG A 1 301 ? -16.576 -18.430 24.630 1.00 56.12 301 ARG A C 1
ATOM 2237 O O . ARG A 1 301 ? -16.737 -18.884 25.759 1.00 56.12 301 ARG A O 1
ATOM 2244 N N . ASN A 1 302 ? -17.576 -17.947 23.895 1.00 59.19 302 ASN A N 1
ATOM 2245 C CA . ASN A 1 302 ? -18.919 -17.762 24.459 1.00 59.19 302 ASN A CA 1
ATOM 2246 C C . ASN A 1 302 ? -19.923 -18.834 24.011 1.00 59.19 302 ASN A C 1
ATOM 2248 O O . ASN A 1 302 ? -21.042 -18.859 24.513 1.00 59.19 302 ASN A O 1
ATOM 2252 N N . GLY A 1 303 ? -19.555 -19.713 23.069 1.00 57.19 303 GLY A N 1
ATOM 2253 C CA . GLY A 1 303 ? -20.474 -20.711 22.503 1.00 57.19 303 GLY A CA 1
ATOM 2254 C C . GLY A 1 303 ? -21.675 -20.098 21.770 1.00 57.19 303 GLY A C 1
ATOM 2255 O O . GLY A 1 303 ? -22.623 -20.805 21.425 1.00 57.19 303 GLY A O 1
ATOM 2256 N N . GLU A 1 304 ? -21.658 -18.785 21.540 1.00 57.72 304 GLU A N 1
ATOM 2257 C CA . GLU A 1 304 ? -22.725 -18.073 20.859 1.00 57.72 304 GLU A CA 1
ATOM 2258 C C . GLU A 1 304 ? -22.600 -18.288 19.353 1.00 57.72 304 GLU A C 1
ATOM 2260 O O . GLU A 1 304 ? -21.573 -18.016 18.728 1.00 57.72 304 GLU A O 1
ATOM 2265 N N . SER A 1 305 ? -23.681 -18.783 18.752 1.00 59.88 305 SER A N 1
ATOM 2266 C CA . SER A 1 305 ? -23.808 -18.791 17.303 1.00 59.88 305 SER A CA 1
ATOM 2267 C C . SER A 1 305 ? -23.809 -17.345 16.809 1.00 59.88 305 SER A C 1
ATOM 2269 O O . SER A 1 305 ? -24.579 -16.522 17.298 1.00 59.88 305 SER A O 1
ATOM 2271 N N . LEU A 1 306 ? -23.013 -17.049 15.779 1.00 66.19 306 LEU A N 1
ATOM 2272 C CA . LEU A 1 306 ? -23.044 -15.760 15.070 1.00 66.19 306 LEU A CA 1
ATOM 2273 C C . LEU A 1 306 ? -24.444 -15.429 14.504 1.00 66.19 306 LEU A C 1
ATOM 2275 O O . LEU A 1 306 ? -24.703 -14.298 14.086 1.00 66.19 306 LEU A O 1
ATOM 2279 N N . ALA A 1 307 ? -25.355 -16.409 14.493 1.00 66.25 307 ALA A N 1
ATOM 2280 C CA . ALA A 1 307 ? -26.760 -16.244 14.171 1.00 66.25 307 ALA A CA 1
ATOM 2281 C C . ALA A 1 307 ? -27.460 -15.307 15.174 1.00 66.25 307 ALA A C 1
ATOM 2283 O O . ALA A 1 307 ? -27.862 -15.707 16.266 1.00 66.25 307 ALA A O 1
ATOM 2284 N N . GLY A 1 308 ? -27.659 -14.054 14.763 1.00 73.94 308 GLY A N 1
ATOM 2285 C CA . GLY A 1 308 ? -28.407 -13.052 15.528 1.00 73.94 308 GLY A CA 1
ATOM 2286 C C . GLY A 1 308 ? -27.617 -11.798 15.887 1.00 73.94 308 GLY A C 1
ATOM 2287 O O . GLY A 1 308 ? -28.217 -10.875 16.435 1.00 73.94 308 GLY A O 1
ATOM 2288 N N . LEU A 1 309 ? -26.325 -11.727 15.543 1.00 80.56 309 LEU A N 1
ATOM 2289 C CA . LEU A 1 309 ? -25.564 -10.484 15.643 1.00 80.56 309 LEU A CA 1
ATOM 2290 C C . LEU A 1 309 ? -26.152 -9.434 14.701 1.00 80.56 309 LEU A C 1
ATOM 2292 O O . LEU A 1 309 ? -26.320 -9.670 13.502 1.00 80.56 309 LEU A O 1
ATOM 2296 N N . ARG A 1 310 ? -26.451 -8.258 15.249 1.00 84.50 310 ARG A N 1
ATOM 2297 C CA . ARG A 1 310 ? -26.897 -7.096 14.480 1.00 84.50 310 ARG A CA 1
ATOM 2298 C C . ARG A 1 310 ? -25.797 -6.061 14.478 1.00 84.50 310 ARG A C 1
ATOM 2300 O O . ARG A 1 310 ? -25.124 -5.863 15.485 1.00 84.50 310 ARG A O 1
ATOM 2307 N N . SER A 1 311 ? -25.627 -5.391 13.349 1.00 87.38 311 SER A N 1
ATOM 2308 C CA . SER A 1 311 ? -24.694 -4.283 13.262 1.00 87.38 311 SER A CA 1
ATOM 2309 C C . SER A 1 311 ? -25.410 -2.992 12.918 1.00 87.38 311 SER A C 1
ATOM 2311 O O . SER A 1 311 ? -26.255 -2.975 12.026 1.00 87.38 311 SER A O 1
ATOM 2313 N N . GLU A 1 312 ? -25.047 -1.926 13.621 1.00 91.12 312 GLU A N 1
ATOM 2314 C CA . GLU A 1 312 ? -25.573 -0.583 13.403 1.00 91.12 312 GLU A CA 1
ATOM 2315 C C . GLU A 1 312 ? -24.434 0.436 13.369 1.00 91.12 312 GLU A C 1
ATOM 2317 O O . GLU A 1 312 ? -23.465 0.329 14.121 1.00 91.12 312 GLU A O 1
ATOM 2322 N N . SER A 1 313 ? -24.543 1.431 12.494 1.00 91.38 313 SER A N 1
ATOM 2323 C CA . SER A 1 313 ? -23.625 2.570 12.471 1.00 91.38 313 SER A CA 1
ATOM 2324 C C . SER A 1 313 ? -24.216 3.710 13.290 1.00 91.38 313 SER A C 1
ATOM 2326 O O . SER A 1 313 ? -25.368 4.090 13.084 1.00 91.38 313 SER A O 1
ATOM 2328 N N . VAL A 1 314 ? -23.426 4.280 14.199 1.00 94.06 314 VAL A N 1
ATOM 2329 C CA . VAL A 1 314 ? -23.843 5.398 15.054 1.00 94.06 314 VAL A CA 1
ATOM 2330 C C . VAL A 1 314 ? -22.824 6.532 15.018 1.00 94.06 314 VAL A C 1
ATOM 2332 O O . VAL A 1 314 ? -21.618 6.326 14.862 1.00 94.06 314 VAL A O 1
ATOM 2335 N N . GLN A 1 315 ? -23.303 7.765 15.188 1.00 93.75 315 GLN A N 1
ATOM 2336 C CA . GLN A 1 315 ? -22.437 8.930 15.351 1.00 93.75 315 GLN A CA 1
ATOM 2337 C C . GLN A 1 315 ? -22.081 9.124 16.826 1.00 93.75 315 GLN A C 1
ATOM 2339 O O . GLN A 1 315 ? -22.952 9.321 17.673 1.00 93.75 315 GLN A O 1
ATOM 2344 N N . VAL A 1 316 ? -20.785 9.148 17.130 1.00 93.12 316 VAL A N 1
ATOM 2345 C CA . VAL A 1 316 ? -20.281 9.511 18.456 1.00 93.12 316 VAL A CA 1
ATOM 2346 C C . VAL A 1 316 ? -20.435 11.020 18.643 1.00 93.12 316 VAL A C 1
ATOM 2348 O O . VAL A 1 316 ? -19.701 11.815 18.046 1.00 93.12 316 VAL A O 1
ATOM 2351 N N . THR A 1 317 ? -21.424 11.406 19.448 1.00 93.44 317 THR A N 1
ATOM 2352 C CA . THR A 1 317 ? -21.697 12.792 19.854 1.00 93.44 317 THR A CA 1
ATOM 2353 C C . THR A 1 317 ? -20.909 13.166 21.113 1.00 93.44 317 THR A C 1
ATOM 2355 O O . THR A 1 317 ? -20.352 12.306 21.795 1.00 93.44 317 THR A O 1
ATOM 2358 N N . ALA A 1 318 ? -20.901 14.450 21.485 1.00 87.81 318 ALA A N 1
ATOM 2359 C CA . ALA A 1 318 ? -20.311 14.891 22.753 1.00 87.81 318 ALA A CA 1
ATOM 2360 C C . ALA A 1 318 ? -20.978 14.231 23.980 1.00 87.81 318 ALA A C 1
ATOM 2362 O O . ALA A 1 318 ? -20.300 13.902 24.949 1.00 87.81 318 ALA A O 1
ATOM 2363 N N . SER A 1 319 ? -22.296 13.994 23.933 1.00 89.38 319 SER A N 1
ATOM 2364 C CA . SER A 1 319 ? -23.024 13.277 24.992 1.00 89.38 319 SER A CA 1
ATOM 2365 C C . SER A 1 319 ? -22.568 11.821 25.110 1.00 89.38 319 SER A C 1
ATOM 2367 O O . SER A 1 319 ? -22.363 11.339 26.224 1.00 89.38 319 SER A O 1
ATOM 2369 N N . ALA A 1 320 ? -22.361 11.139 23.977 1.00 92.12 320 ALA A N 1
ATOM 2370 C CA . ALA A 1 320 ? -21.840 9.774 23.966 1.00 92.12 320 ALA A CA 1
ATOM 2371 C C . ALA A 1 320 ? -20.435 9.722 24.582 1.00 92.12 320 ALA A C 1
ATOM 2373 O O . ALA A 1 320 ? -20.195 8.914 25.471 1.00 92.12 320 ALA A O 1
ATOM 2374 N N . TRP A 1 321 ? -19.544 10.650 24.212 1.00 91.44 321 TRP A N 1
ATOM 2375 C CA . TRP A 1 321 ? -18.215 10.763 24.821 1.00 91.44 321 TRP A CA 1
ATOM 2376 C C . TRP A 1 321 ? -18.262 10.936 26.339 1.00 91.44 321 TRP A C 1
ATOM 2378 O O . TRP A 1 321 ? -17.593 10.197 27.055 1.00 91.44 321 TRP A O 1
ATOM 2388 N N . ARG A 1 322 ? -19.082 11.865 26.849 1.00 88.75 322 ARG A N 1
ATOM 2389 C CA . ARG A 1 322 ? -19.233 12.061 28.301 1.00 88.75 322 ARG A CA 1
ATOM 2390 C C . ARG A 1 322 ? -19.690 10.782 28.995 1.00 88.75 322 ARG A C 1
ATOM 2392 O O . ARG A 1 322 ? -19.168 10.463 30.056 1.00 88.75 322 ARG A O 1
ATOM 2399 N N . ARG A 1 323 ? -20.626 10.041 28.394 1.00 91.75 323 ARG A N 1
ATOM 2400 C CA . ARG A 1 323 ? -21.123 8.772 28.941 1.00 91.75 323 ARG A CA 1
ATOM 2401 C C . ARG A 1 323 ? -20.083 7.656 28.902 1.00 91.75 323 ARG A C 1
ATOM 2403 O O . ARG A 1 323 ? -19.966 6.943 29.890 1.00 91.75 323 ARG A O 1
ATOM 2410 N N . LEU A 1 324 ? -19.295 7.550 27.830 1.00 91.88 324 LEU A N 1
ATOM 2411 C CA . LEU A 1 324 ? -18.187 6.591 27.742 1.00 91.88 324 LEU A CA 1
ATOM 2412 C C . LEU A 1 324 ? -17.161 6.833 28.855 1.00 91.88 324 LEU A C 1
ATOM 2414 O O . LEU A 1 324 ? -16.811 5.915 29.592 1.00 91.88 324 LEU A O 1
ATOM 2418 N N . ILE A 1 325 ? -16.725 8.087 29.012 1.00 88.12 325 ILE A N 1
ATOM 2419 C CA . ILE A 1 325 ? -15.737 8.459 30.028 1.00 88.12 325 ILE A CA 1
ATOM 2420 C C . ILE A 1 325 ? -16.315 8.298 31.436 1.00 88.12 325 ILE A C 1
ATOM 2422 O O . ILE A 1 325 ? -15.684 7.670 32.278 1.00 88.12 325 ILE A O 1
ATOM 2426 N N . ALA A 1 326 ? -17.530 8.788 31.694 1.00 86.62 326 ALA A N 1
ATOM 2427 C CA . ALA A 1 326 ? -18.178 8.617 32.992 1.00 86.62 326 ALA A CA 1
ATOM 2428 C C . ALA A 1 326 ? -18.372 7.134 33.341 1.00 86.62 326 ALA A C 1
ATOM 2430 O O . ALA A 1 326 ? -18.088 6.734 34.463 1.00 86.62 326 ALA A O 1
ATOM 2431 N N . GLY A 1 327 ? -18.797 6.302 32.385 1.00 87.50 327 GLY A N 1
ATOM 2432 C CA . GLY A 1 327 ? -18.943 4.862 32.586 1.00 87.50 327 GLY A CA 1
ATOM 2433 C C . GLY A 1 327 ? -17.624 4.188 32.963 1.00 87.50 327 GLY A C 1
ATOM 2434 O O . GLY A 1 327 ? -17.590 3.421 33.924 1.00 87.50 327 GLY A O 1
ATOM 2435 N N . ALA A 1 328 ? -16.532 4.534 32.274 1.00 86.69 328 ALA A N 1
ATOM 2436 C CA . ALA A 1 328 ? -15.197 4.024 32.588 1.00 86.69 328 ALA A CA 1
ATOM 2437 C C . ALA A 1 328 ? -14.720 4.450 33.987 1.00 86.69 328 ALA A C 1
ATOM 2439 O O . ALA A 1 328 ? -14.215 3.629 34.752 1.00 86.69 328 ALA A O 1
ATOM 2440 N N . LEU A 1 329 ? -14.931 5.719 34.349 1.00 81.81 329 LEU A N 1
ATOM 2441 C CA . LEU A 1 329 ? -14.568 6.268 35.660 1.00 81.81 329 LEU A CA 1
ATOM 2442 C C . LEU A 1 329 ? -15.449 5.768 36.806 1.00 81.81 329 LEU A C 1
ATOM 2444 O O . LEU A 1 329 ? -15.058 5.873 37.961 1.00 81.81 329 LEU A O 1
ATOM 2448 N N . LEU A 1 330 ? -16.629 5.235 36.503 1.00 84.38 330 LEU A N 1
ATOM 2449 C CA . LEU A 1 330 ? -17.508 4.592 37.478 1.00 84.38 330 LEU A CA 1
ATOM 2450 C C . LEU A 1 330 ? -17.278 3.074 37.558 1.00 84.38 330 LEU A C 1
ATOM 2452 O O . LEU A 1 330 ? -17.965 2.407 38.326 1.00 84.38 330 LEU A O 1
ATOM 2456 N N . GLY A 1 331 ? -16.344 2.523 36.772 1.00 84.50 331 GLY A N 1
ATOM 2457 C CA . GLY A 1 331 ? -16.056 1.087 36.746 1.00 84.50 331 GLY A CA 1
ATOM 2458 C C . GLY A 1 331 ? -17.216 0.245 36.212 1.00 84.50 331 GLY A C 1
ATOM 2459 O O . GLY A 1 331 ? -17.422 -0.874 36.675 1.00 84.50 331 GLY A O 1
ATOM 2460 N N . ARG A 1 332 ? -18.015 0.788 35.284 1.00 89.25 332 ARG A N 1
ATOM 2461 C CA . ARG A 1 332 ? -19.133 0.054 34.683 1.00 89.25 332 ARG A CA 1
ATOM 2462 C C . ARG A 1 332 ? -18.634 -1.048 33.747 1.00 89.25 332 ARG A C 1
ATOM 2464 O O . ARG A 1 332 ? -17.671 -0.856 33.012 1.00 89.25 332 ARG A O 1
ATOM 2471 N N . ASP A 1 333 ? -19.364 -2.158 33.719 1.00 89.88 333 ASP A N 1
ATOM 2472 C CA . ASP A 1 333 ? -19.117 -3.288 32.813 1.00 89.88 333 ASP A CA 1
ATOM 2473 C C . ASP A 1 333 ? -19.927 -3.217 31.506 1.00 89.88 333 ASP A C 1
ATOM 2475 O O . ASP A 1 333 ? -19.795 -4.093 30.658 1.00 89.88 333 ASP A O 1
ATOM 2479 N N . ASP A 1 334 ? -20.771 -2.194 31.343 1.00 92.38 334 ASP A N 1
ATOM 2480 C CA . ASP A 1 334 ? -21.735 -2.001 30.249 1.00 92.38 334 ASP A CA 1
ATOM 2481 C C . ASP A 1 334 ? -21.589 -0.611 29.591 1.00 92.38 334 ASP A C 1
ATOM 2483 O O . ASP A 1 334 ? -22.567 0.034 29.209 1.00 92.38 334 ASP A O 1
ATOM 2487 N N . ILE A 1 335 ? -20.353 -0.103 29.484 1.00 94.31 335 ILE A N 1
ATOM 2488 C CA . ILE A 1 335 ? -20.076 1.293 29.094 1.00 94.31 335 ILE A CA 1
ATOM 2489 C C . ILE A 1 335 ? -20.650 1.631 27.712 1.00 94.31 335 ILE A C 1
ATOM 2491 O O . ILE A 1 335 ? -21.151 2.742 27.515 1.00 94.31 335 ILE A O 1
ATOM 2495 N N . LEU A 1 336 ? -20.595 0.699 26.752 1.00 95.12 336 LEU A N 1
ATOM 2496 C CA . LEU A 1 336 ? -21.108 0.956 25.405 1.00 95.12 336 LEU A CA 1
ATOM 2497 C C . LEU A 1 336 ? -22.638 0.992 25.382 1.00 95.12 336 LEU A C 1
ATOM 2499 O O . LEU A 1 336 ? -23.189 1.872 24.730 1.00 95.12 336 LEU A O 1
ATOM 2503 N N . ASP A 1 337 ? -23.322 0.122 26.129 1.00 94.88 337 ASP A N 1
ATOM 2504 C CA . ASP A 1 337 ? -24.785 0.169 26.272 1.00 94.88 337 ASP A CA 1
ATOM 2505 C C . ASP A 1 337 ? -25.245 1.462 26.954 1.00 94.88 337 ASP A C 1
ATOM 2507 O O . ASP A 1 337 ? -26.208 2.101 26.527 1.00 94.88 337 ASP A O 1
ATOM 2511 N N . PHE A 1 338 ? -24.510 1.902 27.977 1.00 94.25 338 PHE A N 1
ATOM 2512 C CA . PHE A 1 338 ? -24.772 3.165 28.660 1.00 94.25 338 PHE A CA 1
ATOM 2513 C C . PHE A 1 338 ? -24.604 4.380 27.727 1.00 94.25 338 PHE A C 1
ATOM 2515 O O . PHE A 1 338 ? -25.420 5.313 27.727 1.00 94.25 338 PHE A O 1
ATOM 2522 N N . ALA A 1 339 ? -23.555 4.382 26.901 1.00 95.19 339 ALA A N 1
ATOM 2523 C CA . ALA A 1 339 ? -23.289 5.458 25.951 1.00 95.19 339 ALA A CA 1
ATOM 2524 C C . ALA A 1 339 ?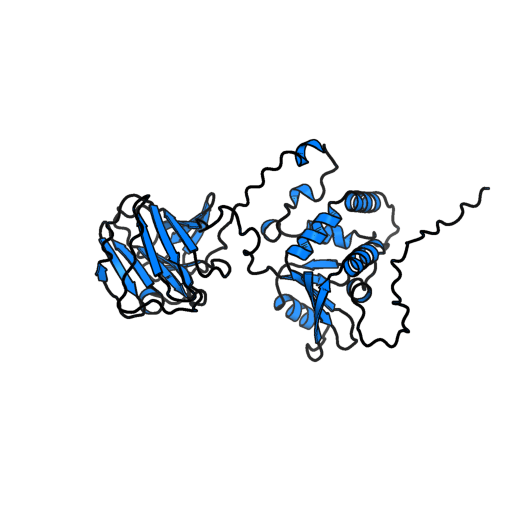 -24.206 5.429 24.717 1.00 95.19 339 ALA A C 1
ATOM 2526 O O . ALA A 1 339 ? -24.560 6.495 24.201 1.00 95.19 339 ALA A O 1
ATOM 2527 N N . PHE A 1 340 ? -24.617 4.239 24.281 1.00 95.25 340 PHE A N 1
ATOM 2528 C CA . PHE A 1 340 ? -25.406 3.989 23.077 1.00 95.25 340 PHE A CA 1
ATOM 2529 C C . PHE A 1 340 ? -26.610 3.081 23.396 1.00 95.25 340 PHE A C 1
ATOM 2531 O O . PHE A 1 340 ? -26.605 1.900 23.038 1.00 95.25 340 PHE A O 1
ATOM 2538 N N . PRO A 1 341 ? -27.658 3.600 24.062 1.00 93.50 341 PRO A N 1
ATOM 2539 C CA . PRO A 1 341 ? -28.850 2.815 24.369 1.00 93.50 341 PRO A CA 1
ATOM 2540 C C . PRO A 1 341 ? -29.585 2.403 23.086 1.00 93.50 341 PRO A C 1
ATOM 2542 O O . PRO A 1 341 ? -29.619 3.162 22.115 1.00 93.50 341 PRO A O 1
ATOM 2545 N N . ALA A 1 342 ? -30.178 1.206 23.083 1.00 88.94 342 ALA A N 1
ATOM 2546 C CA . ALA A 1 342 ? -30.992 0.729 21.967 1.00 88.94 342 ALA A CA 1
ATOM 2547 C C . ALA A 1 342 ? -32.230 1.622 21.773 1.00 88.94 342 ALA A C 1
ATOM 2549 O O . ALA A 1 342 ? -32.858 2.040 22.746 1.00 88.94 342 ALA A O 1
ATOM 2550 N N . ALA A 1 343 ? -32.595 1.893 20.518 1.00 79.56 343 ALA A N 1
ATOM 2551 C CA . ALA A 1 343 ? -33.729 2.757 20.184 1.00 79.56 343 ALA A CA 1
ATOM 2552 C C . ALA A 1 343 ? -35.097 2.176 20.603 1.00 79.56 343 ALA A C 1
ATOM 2554 O O . ALA A 1 343 ? -36.041 2.935 20.794 1.00 79.56 343 ALA A O 1
ATOM 2555 N N . ASP A 1 344 ? -35.185 0.855 20.782 1.00 68.44 344 ASP A N 1
ATOM 2556 C CA . ASP A 1 344 ? -36.450 0.122 20.947 1.00 68.44 344 ASP A CA 1
ATOM 2557 C C . ASP A 1 344 ? -36.830 -0.163 22.415 1.00 68.44 344 ASP A C 1
ATOM 2559 O O . ASP A 1 344 ? -37.724 -0.961 22.694 1.00 68.44 344 ASP A O 1
ATOM 2563 N N . GLY A 1 345 ? -36.152 0.458 23.381 1.00 54.12 345 GLY A N 1
ATOM 2564 C CA . GLY A 1 345 ? -36.548 0.359 24.782 1.00 54.12 345 GLY A CA 1
ATOM 2565 C C . GLY A 1 345 ? -37.681 1.332 25.095 1.00 54.12 345 GLY A C 1
ATOM 2566 O O . GLY A 1 345 ? -37.447 2.536 25.080 1.00 54.12 345 GLY A O 1
ATOM 2567 N N . ASP A 1 346 ? -38.854 0.808 25.462 1.00 45.66 346 ASP A N 1
ATOM 2568 C CA . ASP A 1 346 ? -40.044 1.473 26.041 1.00 45.66 346 ASP A CA 1
ATOM 2569 C C . ASP A 1 346 ? -39.766 2.235 27.370 1.00 45.66 346 ASP A C 1
ATOM 2571 O O . ASP A 1 346 ? -40.593 2.330 28.280 1.00 45.66 346 ASP A O 1
ATOM 2575 N N . ALA A 1 347 ? -38.567 2.792 27.528 1.00 47.91 347 ALA A N 1
ATOM 2576 C CA . ALA A 1 347 ? -38.205 3.677 28.613 1.00 47.91 347 ALA A CA 1
ATOM 2577 C C . ALA A 1 347 ? -38.704 5.081 28.269 1.00 47.91 347 ALA A C 1
ATOM 2579 O O . ALA A 1 347 ? -38.098 5.816 27.489 1.00 47.91 347 ALA A O 1
ATOM 2580 N N . ALA A 1 348 ? -39.846 5.416 28.868 1.00 42.81 348 ALA A N 1
ATOM 2581 C CA . ALA A 1 348 ? -40.448 6.735 28.919 1.00 42.81 348 ALA A CA 1
ATOM 2582 C C . ALA A 1 348 ? -39.431 7.878 28.745 1.00 42.81 348 ALA A C 1
ATOM 2584 O O . ALA A 1 348 ? -38.550 8.112 29.577 1.00 42.81 348 ALA A O 1
ATOM 2585 N N . SER A 1 349 ? -39.619 8.590 27.635 1.00 44.69 349 SER A N 1
ATOM 2586 C CA . SER A 1 349 ? -39.120 9.923 27.325 1.00 44.69 349 SER A CA 1
ATOM 2587 C C . SER A 1 349 ? -38.821 10.766 28.575 1.00 44.69 349 SER A C 1
ATOM 2589 O O . SER A 1 349 ? -39.702 11.378 29.173 1.00 44.69 349 SER A O 1
ATOM 2591 N N . THR A 1 350 ? -37.541 10.823 28.938 1.00 43.03 350 THR A N 1
ATOM 2592 C CA . THR A 1 350 ? -36.933 11.924 29.708 1.00 43.03 350 THR A CA 1
ATOM 2593 C C . THR A 1 350 ? -35.816 12.610 28.916 1.00 43.03 350 THR A C 1
ATOM 2595 O O . THR A 1 350 ? -35.073 13.430 29.446 1.00 43.03 350 THR A O 1
ATOM 2598 N N . ALA A 1 351 ? -35.730 12.358 27.606 1.00 44.66 351 ALA A N 1
ATOM 2599 C CA . ALA A 1 351 ? -34.852 13.085 26.692 1.00 44.66 351 ALA A CA 1
ATOM 2600 C C . ALA A 1 351 ? -35.533 14.363 26.168 1.00 44.66 351 ALA A C 1
ATOM 2602 O O . ALA A 1 351 ? -35.639 14.596 24.967 1.00 44.66 351 ALA A O 1
ATOM 2603 N N . GLY A 1 352 ? -36.007 15.203 27.088 1.00 38.38 352 GLY A N 1
ATOM 2604 C CA . GLY A 1 352 ? -36.340 16.590 26.799 1.00 38.38 352 GLY A CA 1
ATOM 2605 C C . GLY A 1 352 ? -35.120 17.458 27.072 1.00 38.38 352 GLY A C 1
ATOM 2606 O O . GLY A 1 352 ? -34.902 17.815 28.220 1.00 38.38 352 GLY A O 1
ATOM 2607 N N . GLY A 1 353 ? -34.326 17.751 26.037 1.00 38.53 353 GLY A N 1
ATOM 2608 C CA . GLY A 1 353 ? -33.571 19.002 25.839 1.00 38.53 353 GLY A CA 1
ATOM 2609 C C . GLY A 1 353 ? -32.798 19.658 26.993 1.00 38.53 353 GLY A C 1
ATOM 2610 O O . GLY A 1 353 ? -32.476 20.835 26.877 1.00 38.53 353 GLY A O 1
ATOM 2611 N N . SER A 1 354 ? -32.495 18.966 28.087 1.00 39.44 354 SER A N 1
ATOM 2612 C CA . SER A 1 354 ? -31.730 19.528 29.192 1.00 39.44 354 SER A CA 1
ATOM 2613 C C . SER A 1 354 ? -30.288 19.075 29.053 1.00 39.44 354 SER A C 1
ATOM 2615 O O . SER A 1 354 ? -29.955 17.903 29.233 1.00 39.44 354 SER A O 1
ATOM 2617 N N . GLU A 1 355 ? -29.416 20.020 28.712 1.00 40.50 355 GLU A N 1
ATOM 2618 C CA . GLU A 1 355 ? -28.028 19.958 29.136 1.00 40.50 355 GLU A CA 1
ATOM 2619 C C . GLU A 1 355 ? -28.035 19.784 30.657 1.00 40.50 355 GLU A C 1
ATOM 2621 O O . GLU A 1 355 ? -28.215 20.736 31.412 1.00 40.50 355 GLU A O 1
ATOM 2626 N N . THR A 1 356 ? -27.930 18.536 31.110 1.00 39.81 356 THR A N 1
ATOM 2627 C CA . THR A 1 356 ? -27.881 18.207 32.528 1.00 39.81 356 THR A CA 1
ATOM 2628 C C . THR A 1 356 ? -26.638 18.859 33.114 1.00 39.81 356 THR A C 1
ATOM 2630 O O . THR A 1 356 ? -25.518 18.368 32.945 1.00 39.81 356 THR A O 1
ATOM 2633 N N . SER A 1 357 ? -26.849 19.981 33.795 1.00 38.03 357 SER A N 1
ATOM 2634 C CA . SER A 1 357 ? -25.982 20.453 34.861 1.00 38.03 357 SER A CA 1
ATOM 2635 C C . SER A 1 357 ? -25.781 19.286 35.828 1.00 38.03 357 SER A C 1
ATOM 2637 O O . SER A 1 357 ? -26.720 18.839 36.486 1.00 38.03 357 SER A O 1
ATOM 2639 N N . PHE A 1 358 ? -24.574 18.728 35.850 1.00 37.75 358 PHE A N 1
ATOM 2640 C CA . PHE A 1 358 ? -24.173 17.761 36.862 1.00 37.75 358 PHE A CA 1
ATOM 2641 C C . PHE A 1 358 ? -24.019 18.521 38.185 1.00 37.75 358 PHE A C 1
ATOM 2643 O O . PHE A 1 358 ? -22.962 19.085 38.457 1.00 37.75 358 PHE A O 1
ATOM 2650 N N . GLN A 1 359 ? -25.065 18.562 39.011 1.00 32.44 359 GLN A N 1
ATOM 2651 C CA . GLN A 1 359 ? -24.898 18.911 40.420 1.00 32.44 359 GLN A CA 1
ATOM 2652 C C . GLN A 1 359 ? -24.353 17.683 41.151 1.00 32.44 359 GLN A C 1
ATOM 2654 O O . GLN A 1 359 ? -25.078 16.734 41.438 1.00 32.44 359 GLN A O 1
ATOM 2659 N N . LEU A 1 360 ? -23.046 17.695 41.419 1.00 29.80 360 LEU A N 1
ATOM 2660 C CA . LEU A 1 360 ? -22.419 16.793 42.380 1.00 29.80 360 LEU A CA 1
ATOM 2661 C C . LEU A 1 360 ? -22.944 17.153 43.776 1.00 29.80 360 LEU A C 1
ATOM 2663 O O . LEU A 1 360 ? -22.496 18.123 44.383 1.00 29.80 360 LEU A O 1
ATOM 2667 N N . THR A 1 361 ? -23.914 16.399 44.286 1.00 31.95 361 THR A N 1
ATOM 2668 C CA . THR A 1 361 ? -24.265 16.431 45.709 1.00 31.95 361 THR A CA 1
ATOM 2669 C C . THR A 1 361 ? -23.178 15.709 46.490 1.00 31.95 361 THR A C 1
ATOM 2671 O O . THR A 1 361 ? -23.115 14.479 46.487 1.00 31.95 361 THR A O 1
ATOM 2674 N N . PHE A 1 362 ? -22.306 16.477 47.138 1.00 41.75 362 PHE A N 1
ATOM 2675 C CA . PHE A 1 362 ? -21.397 15.946 48.144 1.00 41.75 362 PHE A CA 1
ATOM 2676 C C . PHE A 1 362 ? -22.189 15.637 49.423 1.00 41.75 362 PHE A C 1
ATOM 2678 O O . PHE A 1 362 ? -23.071 16.419 49.787 1.00 41.75 362 PHE A O 1
ATOM 2685 N N . PRO A 1 363 ? -21.920 14.511 50.104 1.00 40.09 363 PRO A N 1
ATOM 2686 C CA . PRO A 1 363 ? -22.510 14.245 51.407 1.00 40.09 363 PRO A CA 1
ATOM 2687 C C . PRO A 1 363 ? -22.034 15.304 52.408 1.00 40.09 363 PRO A C 1
ATOM 2689 O O . PRO A 1 363 ? -20.834 15.536 52.538 1.00 40.09 363 PRO A O 1
ATOM 2692 N N . GLU A 1 364 ? -22.981 15.948 53.095 1.00 47.41 364 GLU A N 1
ATOM 2693 C CA . GLU A 1 364 ? -22.697 16.864 54.201 1.00 47.41 364 GLU A CA 1
ATOM 2694 C C . GLU A 1 364 ? -21.874 16.134 55.264 1.00 47.41 364 GLU A C 1
ATOM 2696 O O . GLU A 1 364 ? -22.315 15.152 55.873 1.00 47.41 364 GLU A O 1
ATOM 2701 N N . GLU A 1 365 ? -20.655 16.620 55.464 1.00 52.81 365 GLU A N 1
ATOM 2702 C CA . GLU A 1 365 ? -19.767 16.194 56.528 1.00 52.81 365 GLU A CA 1
ATOM 2703 C C . GLU A 1 365 ? -20.439 16.549 57.861 1.00 52.81 365 GLU A C 1
ATOM 2705 O O . GLU A 1 365 ? -20.566 17.718 58.234 1.00 52.81 365 GLU A O 1
ATOM 2710 N N . ARG A 1 366 ? -20.952 15.534 58.566 1.00 53.47 366 ARG A N 1
ATOM 2711 C CA . ARG A 1 366 ? -21.459 15.703 59.929 1.00 53.47 366 ARG A CA 1
ATOM 2712 C C . ARG A 1 366 ? -20.284 16.087 60.819 1.00 53.47 366 ARG A C 1
ATOM 2714 O O . ARG A 1 366 ? -19.498 15.223 61.200 1.00 53.47 366 ARG A O 1
ATOM 2721 N N . ALA A 1 367 ? -20.197 17.372 61.144 1.00 55.31 367 ALA A N 1
ATOM 2722 C CA . ALA A 1 367 ? -19.331 17.873 62.196 1.00 55.31 367 ALA A CA 1
ATOM 2723 C C . ALA A 1 367 ? -19.656 17.144 63.511 1.00 55.31 367 ALA A C 1
ATOM 2725 O O . ALA A 1 367 ? -20.816 17.110 63.936 1.00 55.31 367 ALA A O 1
ATOM 2726 N N . ALA A 1 368 ? -18.630 16.538 64.103 1.00 60.00 368 ALA A N 1
ATOM 2727 C CA . ALA A 1 368 ? -18.619 16.064 65.481 1.00 60.00 368 ALA A CA 1
ATOM 2728 C C . ALA A 1 368 ? -17.922 17.100 66.364 1.00 60.00 368 ALA A C 1
ATOM 2730 O O . ALA A 1 368 ? -16.922 17.687 65.884 1.00 60.00 368 ALA A O 1
#

InterPro domains:
  IPR007750 Protein of unknown function DUF674 [PTHR33103] (10-318)

Mean predicted aligned error: 16.25 Å

Nearest PDB structures (foldseek):
  7b2s-assembly1_A  TM=6.749E-01  e=1.253E-05  Homo sapiens
  7qs5-assembly2_B  TM=6.378E-01  e=1.057E-04  Homo sapiens
  3o12-assembly1_A  TM=6.297E-01  e=3.247E-04  Saccharomyces cerevisiae
  3mep-assembly1_A  TM=5.514E-01  e=1.320E-03  Pectobacterium atrosepticum SCRI1043
  7vt8-assembly1_A  TM=4.496E-01  e=7.505E-02  Meiothermus taiwanensis WR-220

Secondary structure (DSSP, 8-state):
-EEEEEE-TTS-EEEEEEEHHHHHHHHHHHHSHHHHHHHHHHHH--PPTTPPPTTHHHHHHHHHS-GGGSSS-GGGTT-----GGGGTT-------PPPPPEEESEEEEEETTEEEEEE---TT-EEEE---TT-SSEEEEEE--TTSS--EEEEEEETT--TTSS-HHHHS-EEEEEETTEEEEEETTS--SEEEEEEP-SSEEEEEEE-TTTS-EEEEEETTSPPEE---SSPPPTT--EEEEEEESSTT-EEEEEE--TT-SSS-SS------EEEEETT--EEES-THHHHHHHHHHH---STT-EEEEEE--HHHHHHHHHHHHTT-S-HHHHHS--TT-------SS--------PPP----

Organism: Alexandrium catenella (NCBI:txid2925)